Protein AF-A0A959DH36-F1 (afdb_monomer_lite)

Sequence (211 aa):
MIKDQNTRETEWLRQEPDKLLAHYQFIVEATVARFISRGFFRPEEKMEIVQEVNVELLEKKMARMQEQYNGSVYLRTYFSKVVYNSCLETARRRKHQPQVFSAETLTEEAARQRSPLEELAIRDELGRLEALLKGHRQYYKLKLCFKLWVRSPLQREDWQFFEGPKTREAVARLQENSQRPGLSEKETFEMAAALFNLLENKDTAADSLRR

Structure (mmCIF, N/CA/C/O backbone):
data_AF-A0A959DH36-F1
#
_entry.id   AF-A0A959DH36-F1
#
loop_
_atom_site.group_PDB
_atom_site.id
_atom_site.type_symbol
_atom_site.label_atom_id
_atom_site.label_alt_id
_atom_site.label_comp_id
_atom_site.label_asym_id
_atom_site.label_entity_id
_atom_site.label_seq_id
_atom_site.pdbx_PDB_ins_code
_atom_site.Cartn_x
_atom_site.Cartn_y
_atom_site.Cartn_z
_atom_site.occupancy
_atom_site.B_iso_or_equiv
_atom_site.auth_seq_id
_atom_site.auth_comp_id
_atom_site.auth_asym_id
_atom_site.auth_atom_id
_atom_site.pdbx_PDB_model_num
ATOM 1 N N . MET A 1 1 ? -30.616 -0.575 29.276 1.00 59.91 1 MET A N 1
ATOM 2 C CA . MET A 1 1 ? -29.319 -1.288 29.338 1.00 59.91 1 MET A CA 1
ATOM 3 C C . MET A 1 1 ? -28.204 -0.609 28.538 1.00 59.91 1 MET A C 1
ATOM 5 O O . MET A 1 1 ? -27.157 -0.381 29.113 1.00 59.91 1 MET A O 1
ATOM 9 N N . ILE A 1 2 ? -28.399 -0.201 27.275 1.00 60.94 2 ILE A N 1
ATOM 10 C CA . ILE A 1 2 ? -27.300 0.322 26.419 1.00 60.94 2 ILE A CA 1
ATOM 11 C C . ILE A 1 2 ? -26.647 1.626 26.936 1.00 60.94 2 ILE A C 1
ATOM 13 O O . ILE A 1 2 ? -25.436 1.790 26.828 1.00 60.94 2 ILE A O 1
ATOM 17 N N . LYS A 1 3 ? -27.419 2.554 27.523 1.00 65.62 3 LYS A N 1
ATOM 18 C CA . LYS A 1 3 ? -26.864 3.807 28.081 1.00 65.62 3 LYS A CA 1
ATOM 19 C C . LYS A 1 3 ? -25.945 3.573 29.284 1.00 65.62 3 LYS A C 1
ATOM 21 O O . LYS A 1 3 ? -24.957 4.276 29.423 1.00 65.62 3 LYS A O 1
ATOM 26 N N . ASP A 1 4 ? -26.265 2.583 30.109 1.00 80.25 4 ASP A N 1
ATOM 27 C CA . ASP A 1 4 ? -25.508 2.259 31.321 1.00 80.25 4 ASP A CA 1
ATOM 28 C C . ASP A 1 4 ? -24.122 1.690 30.979 1.00 80.25 4 ASP A C 1
ATOM 30 O O . ASP A 1 4 ? -23.105 2.071 31.554 1.00 80.25 4 ASP A O 1
ATOM 34 N N . GLN A 1 5 ? -24.061 0.862 29.933 1.00 87.19 5 GLN A N 1
ATOM 35 C CA . GLN A 1 5 ? -22.811 0.277 29.466 1.00 87.19 5 GLN A CA 1
ATOM 36 C C . GLN A 1 5 ? -21.820 1.330 28.943 1.00 87.19 5 GLN A C 1
ATOM 38 O O . GLN A 1 5 ? -20.660 1.315 29.339 1.00 87.19 5 GLN A O 1
ATOM 43 N N . ASN A 1 6 ? -22.268 2.293 28.129 1.00 89.56 6 ASN A N 1
ATOM 44 C CA . ASN A 1 6 ? -21.379 3.346 27.619 1.00 89.56 6 ASN A CA 1
ATOM 45 C C . ASN A 1 6 ? -20.828 4.247 28.740 1.00 89.56 6 ASN A C 1
ATOM 47 O O . ASN A 1 6 ? -19.690 4.708 28.652 1.00 89.56 6 ASN A O 1
ATOM 51 N N . THR A 1 7 ? -21.614 4.497 29.792 1.00 90.19 7 THR A N 1
ATOM 52 C CA . THR A 1 7 ? -21.154 5.256 30.965 1.00 90.19 7 THR A CA 1
ATOM 53 C C . THR A 1 7 ? -20.030 4.514 31.684 1.00 90.19 7 THR A C 1
ATOM 55 O O . THR A 1 7 ? -18.982 5.106 31.929 1.00 90.19 7 THR A O 1
ATOM 58 N N . ARG A 1 8 ? -20.198 3.207 31.929 1.00 91.56 8 ARG A N 1
ATOM 59 C CA . ARG A 1 8 ? -19.166 2.357 32.553 1.00 91.56 8 ARG A CA 1
ATOM 60 C C . ARG A 1 8 ? -17.902 2.258 31.701 1.00 91.56 8 ARG A C 1
ATOM 62 O O . ARG A 1 8 ? -16.802 2.387 32.220 1.00 91.56 8 ARG A O 1
ATOM 69 N N . GLU A 1 9 ? -18.045 2.093 30.388 1.00 92.12 9 GLU A N 1
ATOM 70 C CA . GLU A 1 9 ? -16.906 2.061 29.460 1.00 92.12 9 GLU A CA 1
ATOM 71 C C . GLU A 1 9 ? -16.156 3.408 29.443 1.00 92.12 9 GLU A C 1
ATOM 73 O O . GLU A 1 9 ? -14.927 3.444 29.399 1.00 92.12 9 GLU A O 1
ATOM 78 N N . THR A 1 10 ? -16.882 4.527 29.538 1.00 92.31 10 THR A N 1
ATOM 79 C CA . THR A 1 10 ? -16.282 5.869 29.648 1.00 92.31 10 THR A CA 1
ATOM 80 C C . THR A 1 10 ? -15.549 6.059 30.975 1.00 92.31 10 THR A C 1
ATOM 82 O O . THR A 1 10 ? -14.515 6.725 31.018 1.00 92.31 10 THR A O 1
ATOM 85 N N . GLU A 1 11 ? -16.047 5.463 32.056 1.00 92.81 11 GLU A N 1
ATOM 86 C CA . GLU A 1 11 ? -15.358 5.453 33.343 1.00 92.81 11 GLU A CA 1
ATOM 87 C C . GLU A 1 11 ? -14.064 4.632 33.283 1.00 92.81 11 GLU A C 1
ATOM 89 O O . GLU A 1 11 ? -13.016 5.122 33.709 1.00 92.81 11 GLU A O 1
ATOM 94 N N . TRP A 1 12 ? -14.091 3.457 32.643 1.00 94.25 12 TRP A N 1
ATOM 95 C CA . TRP A 1 12 ? -12.879 2.668 32.395 1.00 94.25 12 TRP A CA 1
ATOM 96 C C . TRP A 1 12 ? -11.857 3.426 31.559 1.00 94.25 12 TRP A C 1
ATOM 98 O O . TRP A 1 12 ? -10.681 3.383 31.890 1.00 94.25 12 TRP A O 1
ATOM 108 N N . LEU A 1 13 ? -12.275 4.191 30.542 1.00 92.75 13 LEU A N 1
ATOM 109 C CA . LEU A 1 13 ? -11.332 5.025 29.791 1.00 92.75 13 LEU A CA 1
ATOM 110 C C . LEU A 1 13 ? -10.540 5.957 30.716 1.00 92.75 13 LEU A C 1
ATOM 112 O O . LEU A 1 13 ? -9.349 6.141 30.500 1.00 92.75 13 LEU A O 1
ATOM 116 N N . ARG A 1 14 ? -11.183 6.541 31.733 1.00 92.38 14 ARG A N 1
ATOM 117 C CA . ARG A 1 14 ? -10.557 7.521 32.635 1.00 92.38 14 ARG A CA 1
ATOM 118 C C . ARG A 1 14 ? -9.723 6.884 33.741 1.00 92.38 14 ARG A C 1
ATOM 120 O O . ARG A 1 14 ? -8.697 7.447 34.100 1.00 92.38 14 ARG A O 1
ATOM 127 N N . GLN A 1 15 ? -10.182 5.766 34.296 1.00 93.31 15 GLN A N 1
ATOM 128 C CA . GLN A 1 15 ? -9.601 5.184 35.510 1.00 93.31 15 GLN A CA 1
ATOM 129 C C . GLN A 1 15 ? -8.778 3.916 35.241 1.00 93.31 15 GLN A C 1
ATOM 131 O O . GLN A 1 15 ? -7.785 3.680 35.918 1.00 93.31 15 GLN A O 1
ATOM 136 N N . GLU A 1 16 ? -9.176 3.104 34.259 1.00 93.19 16 GLU A N 1
ATOM 137 C CA . GLU A 1 16 ? -8.625 1.767 33.998 1.00 93.19 16 GLU A CA 1
ATOM 138 C C . GLU A 1 16 ? -8.514 1.498 32.473 1.00 93.19 16 GLU A C 1
ATOM 140 O O . GLU A 1 16 ? -9.225 0.637 31.935 1.00 93.19 16 GLU A O 1
ATOM 145 N N . PRO A 1 17 ? -7.655 2.225 31.729 1.00 91.19 17 PRO A N 1
ATOM 146 C CA . PRO A 1 17 ? -7.578 2.107 30.268 1.00 91.19 17 PRO A CA 1
ATOM 147 C C . PRO A 1 17 ? -7.175 0.700 29.798 1.00 91.19 17 PRO A C 1
ATOM 149 O O . PRO A 1 17 ? -7.661 0.238 28.765 1.00 91.19 17 PRO A O 1
ATOM 152 N N . ASP A 1 18 ? -6.372 -0.022 30.581 1.00 92.00 18 ASP A N 1
ATOM 153 C CA . ASP A 1 18 ? -5.955 -1.398 30.275 1.00 92.00 18 ASP A CA 1
ATOM 154 C C . ASP A 1 18 ? -7.150 -2.358 30.227 1.00 92.00 18 ASP A C 1
ATOM 156 O O . ASP A 1 18 ? -7.266 -3.214 29.347 1.00 92.00 18 ASP A O 1
ATOM 160 N N . LYS A 1 19 ? -8.099 -2.171 31.147 1.00 94.00 19 LYS A N 1
ATOM 161 C CA . LYS A 1 19 ? -9.335 -2.953 31.221 1.00 94.00 19 LYS A CA 1
ATOM 162 C C . LYS A 1 19 ? -10.269 -2.636 30.064 1.00 94.00 19 LYS A C 1
ATOM 164 O O . LYS A 1 19 ? -10.896 -3.547 29.522 1.00 94.00 19 LYS A O 1
ATOM 169 N N . LEU A 1 20 ? -10.336 -1.367 29.656 1.00 93.81 20 LEU A N 1
ATOM 170 C CA . LEU A 1 20 ? -11.077 -0.972 28.461 1.00 93.81 20 LEU A CA 1
ATOM 171 C C . LEU A 1 20 ? -10.484 -1.627 27.206 1.00 93.81 20 LEU A C 1
ATOM 173 O O . LEU A 1 20 ? -11.233 -2.160 26.386 1.00 93.81 20 LEU A O 1
ATOM 177 N N . LEU A 1 21 ? -9.155 -1.620 27.069 1.00 94.44 21 LEU A N 1
ATOM 178 C CA . LEU A 1 21 ? -8.481 -2.251 25.937 1.00 94.44 21 LEU A CA 1
ATOM 179 C C . LEU A 1 21 ? -8.755 -3.756 25.901 1.00 94.44 21 LEU A C 1
ATOM 181 O O . LEU A 1 21 ? -9.168 -4.269 24.862 1.00 94.44 21 LEU A O 1
ATOM 185 N N . ALA A 1 22 ? -8.617 -4.442 27.038 1.00 95.06 22 ALA A N 1
ATOM 186 C CA . ALA A 1 22 ? -8.944 -5.861 27.147 1.00 95.06 22 ALA A CA 1
ATOM 187 C C . ALA A 1 22 ? -10.412 -6.139 26.775 1.00 95.06 22 ALA A C 1
ATOM 189 O O . ALA A 1 22 ? -10.700 -7.079 26.034 1.00 95.06 22 ALA A O 1
ATOM 190 N N . HIS A 1 23 ? -11.344 -5.288 27.221 1.00 95.56 23 HIS A N 1
ATOM 191 C CA . HIS A 1 23 ? -12.761 -5.403 26.874 1.00 95.56 23 HIS A CA 1
ATOM 192 C C . HIS A 1 23 ? -13.017 -5.246 25.365 1.00 95.56 23 HIS A C 1
ATOM 194 O O . HIS A 1 23 ? -13.843 -5.963 24.799 1.00 95.56 23 HIS A O 1
ATOM 200 N N . TYR A 1 24 ? -12.299 -4.342 24.695 1.00 97.00 24 TYR A N 1
ATOM 201 C CA . TYR A 1 24 ? -12.432 -4.073 23.260 1.00 97.00 24 TYR A CA 1
ATOM 202 C C . TYR A 1 24 ? -11.439 -4.831 22.370 1.00 97.00 24 TYR A C 1
ATOM 204 O O . TYR A 1 24 ? -11.378 -4.568 21.167 1.00 97.00 24 TYR A O 1
ATOM 212 N N . GLN A 1 25 ? -10.726 -5.824 22.903 1.00 97.38 25 GLN A N 1
ATOM 213 C CA . GLN A 1 25 ? -9.772 -6.639 22.146 1.00 97.38 25 GLN A CA 1
ATOM 214 C C . GLN A 1 25 ? -10.402 -7.261 20.886 1.00 97.38 25 GLN A C 1
ATOM 216 O O . GLN A 1 25 ? -9.807 -7.257 19.808 1.00 97.38 25 GLN A O 1
ATOM 221 N N . PHE A 1 26 ? -11.664 -7.692 20.971 1.00 97.75 26 PHE A N 1
ATOM 222 C CA . PHE A 1 26 ? -12.399 -8.228 19.822 1.00 97.75 26 PHE A CA 1
ATOM 223 C C . PHE A 1 26 ? -12.568 -7.207 18.677 1.00 97.75 26 PHE A C 1
ATOM 225 O O . PHE A 1 26 ? -12.648 -7.592 17.511 1.00 97.75 26 PHE A O 1
ATOM 232 N N . ILE A 1 27 ? -12.620 -5.902 18.980 1.00 97.81 27 ILE A N 1
ATOM 233 C CA . ILE A 1 27 ? -12.694 -4.828 17.976 1.00 97.81 27 ILE A CA 1
ATOM 234 C C . ILE A 1 27 ? -11.354 -4.700 17.255 1.00 97.81 27 ILE A C 1
ATOM 236 O O . ILE A 1 27 ? -11.339 -4.542 16.030 1.00 97.81 27 ILE A O 1
ATOM 240 N N . VAL A 1 28 ? -10.247 -4.792 17.997 1.00 98.00 28 VAL A N 1
ATOM 241 C CA . VAL A 1 28 ? -8.889 -4.787 17.436 1.00 98.00 28 VAL A CA 1
ATOM 242 C C . VAL A 1 28 ? -8.734 -5.956 16.471 1.00 98.00 28 VAL A C 1
ATOM 244 O O . VAL A 1 28 ? -8.476 -5.746 15.286 1.00 98.00 28 VAL A O 1
ATOM 247 N N . GLU A 1 29 ? -9.018 -7.174 16.929 1.00 97.94 29 GLU A N 1
ATOM 248 C CA . GLU A 1 29 ? -8.887 -8.385 16.114 1.00 97.94 29 GLU A CA 1
ATOM 249 C C . GLU A 1 29 ? -9.782 -8.375 14.872 1.00 97.94 29 GLU A C 1
ATOM 251 O O . GLU A 1 29 ? -9.325 -8.717 13.778 1.00 97.94 29 GLU A O 1
ATOM 256 N N . ALA A 1 30 ? -11.042 -7.947 15.008 1.00 98.00 30 ALA A N 1
ATOM 257 C CA . ALA A 1 30 ? -11.964 -7.844 13.879 1.00 98.00 30 ALA A CA 1
ATOM 258 C C . ALA A 1 30 ? -11.505 -6.796 12.854 1.00 98.00 30 ALA A C 1
ATOM 260 O O . ALA A 1 30 ? -11.659 -6.988 11.643 1.00 98.00 30 ALA A O 1
ATOM 261 N N . THR A 1 31 ? -10.925 -5.688 13.320 1.00 97.81 31 THR A N 1
ATOM 262 C CA . THR A 1 31 ? -10.403 -4.639 12.438 1.00 97.81 31 THR A CA 1
ATOM 263 C C . THR A 1 31 ? -9.161 -5.122 11.697 1.00 97.81 31 THR A C 1
ATOM 265 O O . THR A 1 31 ? -9.102 -4.981 10.476 1.00 97.81 31 THR A O 1
ATOM 268 N N . VAL A 1 32 ? -8.220 -5.772 12.388 1.00 97.62 32 VAL A N 1
ATOM 269 C CA . VAL A 1 32 ? -7.027 -6.365 11.762 1.00 97.62 32 VAL A CA 1
ATOM 270 C C . VAL A 1 32 ? -7.418 -7.426 10.731 1.00 97.62 32 VAL A C 1
ATOM 272 O O . VAL A 1 32 ? -6.950 -7.374 9.594 1.00 97.62 32 VAL A O 1
ATOM 275 N N . ALA A 1 33 ? -8.353 -8.323 11.062 1.00 95.81 33 ALA A N 1
ATOM 276 C CA . ALA A 1 33 ? -8.863 -9.324 10.121 1.00 95.81 33 ALA A CA 1
ATOM 277 C C . ALA A 1 33 ? -9.453 -8.684 8.851 1.00 95.81 33 ALA A C 1
ATOM 279 O O . ALA A 1 33 ? -9.232 -9.168 7.739 1.00 95.81 33 ALA A O 1
ATOM 280 N N . ARG A 1 34 ? -10.147 -7.546 8.988 1.00 94.44 34 ARG A N 1
ATOM 281 C CA . ARG A 1 34 ? -10.655 -6.784 7.840 1.00 94.44 34 ARG A CA 1
ATOM 282 C C . ARG A 1 34 ? -9.524 -6.225 6.972 1.00 94.44 34 ARG A C 1
ATOM 284 O O . ARG A 1 34 ? -9.656 -6.233 5.751 1.00 94.44 34 ARG A O 1
ATOM 291 N N . PHE A 1 35 ? -8.425 -5.755 7.557 1.00 94.56 35 PHE A N 1
ATOM 292 C CA . PHE A 1 35 ? -7.261 -5.297 6.789 1.00 94.56 35 PHE A CA 1
ATOM 293 C C . PHE A 1 35 ? -6.549 -6.453 6.070 1.00 94.56 35 PHE A C 1
ATOM 295 O O . PHE A 1 35 ? -6.198 -6.295 4.901 1.00 94.56 35 PHE A O 1
ATOM 302 N N . ILE A 1 36 ? -6.435 -7.623 6.708 1.00 90.00 36 ILE A N 1
ATOM 303 C CA . ILE A 1 36 ? -5.912 -8.849 6.078 1.00 90.00 36 ILE A CA 1
ATOM 304 C C . ILE A 1 36 ? -6.773 -9.238 4.873 1.00 90.00 36 ILE A C 1
ATOM 306 O O . ILE A 1 36 ? -6.255 -9.409 3.776 1.00 90.00 36 ILE A O 1
ATOM 310 N N . SER A 1 37 ? -8.102 -9.273 5.030 1.00 85.69 37 SER A N 1
ATOM 311 C CA . SER A 1 37 ? -9.019 -9.613 3.926 1.00 85.69 37 SER A CA 1
ATOM 312 C C . SER A 1 37 ? -8.937 -8.652 2.731 1.00 85.69 37 SER A C 1
ATOM 314 O O . SER A 1 37 ? -9.334 -8.997 1.623 1.00 85.69 37 SER A O 1
ATOM 316 N N . ARG A 1 38 ? -8.421 -7.437 2.954 1.00 84.81 38 ARG A N 1
ATOM 317 C CA . ARG A 1 38 ? -8.206 -6.406 1.931 1.00 84.81 38 ARG A CA 1
ATOM 318 C C . ARG A 1 38 ? -6.777 -6.401 1.372 1.00 84.81 38 ARG A C 1
ATOM 320 O O . ARG A 1 38 ? -6.467 -5.537 0.559 1.00 84.81 38 ARG A O 1
ATOM 327 N N . GLY A 1 39 ? -5.916 -7.317 1.817 1.00 83.25 39 GLY A N 1
ATOM 328 C CA . GLY A 1 39 ? -4.541 -7.460 1.340 1.00 83.25 39 GLY A CA 1
ATOM 329 C C . GLY A 1 39 ? -3.543 -6.455 1.919 1.00 83.25 39 GLY A C 1
ATOM 330 O O . GLY A 1 39 ? -2.473 -6.281 1.347 1.00 83.25 39 GLY A O 1
ATOM 331 N N . PHE A 1 40 ? -3.862 -5.772 3.026 1.00 85.88 40 PHE A N 1
ATOM 332 C CA . PHE A 1 40 ? -2.906 -4.851 3.662 1.00 85.88 40 PHE A CA 1
ATOM 333 C C . PHE A 1 40 ? -1.835 -5.570 4.490 1.00 85.88 40 PHE A C 1
ATOM 335 O O . PHE A 1 40 ? -0.738 -5.039 4.640 1.00 85.88 40 PHE A O 1
ATOM 342 N N . PHE A 1 41 ? -2.160 -6.747 5.028 1.00 92.00 41 PHE A N 1
ATOM 343 C CA . PHE A 1 41 ? -1.288 -7.574 5.866 1.00 92.00 41 PHE A CA 1
ATOM 344 C C . PHE A 1 41 ? -1.439 -9.038 5.460 1.00 92.00 41 PHE A C 1
ATOM 346 O O . PHE A 1 41 ? -2.494 -9.419 4.936 1.00 92.00 41 PHE A O 1
ATOM 353 N N . ARG A 1 42 ? -0.423 -9.861 5.727 1.00 89.81 42 ARG A N 1
ATOM 354 C CA . ARG A 1 42 ? -0.512 -11.304 5.491 1.00 89.81 42 ARG A CA 1
ATOM 355 C C . ARG A 1 42 ? -1.284 -11.990 6.633 1.00 89.81 42 ARG A C 1
ATOM 357 O O . ARG A 1 42 ? -1.230 -11.518 7.771 1.00 89.81 42 ARG A O 1
ATOM 364 N N . PRO A 1 43 ? -2.022 -13.086 6.374 1.00 89.44 43 PRO A N 1
ATOM 365 C CA . PRO A 1 43 ? -2.765 -13.798 7.417 1.00 89.44 43 PRO A CA 1
ATOM 366 C C . PRO A 1 43 ? -1.896 -14.291 8.580 1.00 89.44 43 PRO A C 1
ATOM 368 O O . PRO A 1 43 ? -2.347 -14.279 9.726 1.00 89.44 43 PRO A O 1
ATOM 371 N N . GLU A 1 44 ? -0.652 -14.679 8.300 1.00 93.56 44 GLU A N 1
ATOM 372 C CA . GLU A 1 44 ? 0.301 -15.210 9.282 1.00 93.56 44 GLU A CA 1
ATOM 373 C C . GLU A 1 44 ? 0.752 -14.130 10.276 1.00 93.56 44 GLU A C 1
ATOM 375 O O . GLU A 1 44 ? 1.045 -14.422 11.432 1.00 93.56 44 GLU A O 1
ATOM 380 N N . GLU A 1 45 ? 0.726 -12.863 9.854 1.00 91.44 45 GLU A N 1
ATOM 381 C CA . GLU A 1 45 ? 1.123 -11.708 10.664 1.00 91.44 45 GLU A CA 1
ATOM 382 C C . GLU A 1 45 ? 0.009 -11.245 11.618 1.00 91.44 45 GLU A C 1
ATOM 384 O O . GLU A 1 45 ? 0.212 -10.311 12.389 1.00 91.44 45 GLU A O 1
ATOM 389 N N . LYS A 1 46 ? -1.187 -11.858 11.596 1.00 94.62 46 LYS A N 1
ATOM 390 C CA . LYS A 1 46 ? -2.366 -11.351 12.329 1.00 94.62 46 LYS A CA 1
ATOM 391 C C . LYS A 1 46 ? -2.063 -11.015 13.790 1.00 94.62 46 LYS A C 1
ATOM 393 O O . LYS A 1 46 ? -2.430 -9.936 14.249 1.00 94.62 46 LYS A O 1
ATOM 398 N N . MET A 1 47 ? -1.430 -11.937 14.516 1.00 96.94 47 MET A N 1
ATOM 399 C CA . MET A 1 47 ? -1.152 -11.757 15.945 1.00 96.94 47 MET A CA 1
ATOM 400 C C . MET A 1 47 ? -0.111 -10.666 16.196 1.00 96.94 47 MET A C 1
ATOM 402 O O . MET A 1 47 ? -0.264 -9.889 17.135 1.00 96.94 47 MET A O 1
ATOM 406 N N . GLU A 1 48 ? 0.891 -10.561 15.326 1.00 96.38 48 GLU A N 1
ATOM 407 C CA . GLU A 1 48 ? 1.908 -9.512 15.389 1.00 96.38 48 GLU A CA 1
ATOM 408 C C . GLU A 1 48 ? 1.282 -8.129 15.172 1.00 96.38 48 GLU A C 1
ATOM 410 O O . GLU A 1 48 ? 1.503 -7.220 15.967 1.00 96.38 48 GLU A O 1
ATOM 415 N N . ILE A 1 49 ? 0.418 -7.982 14.158 1.00 96.94 49 ILE A N 1
ATOM 416 C CA . ILE A 1 49 ? -0.286 -6.719 13.894 1.00 96.94 49 ILE A CA 1
ATOM 417 C C . ILE A 1 49 ? -1.205 -6.345 15.059 1.00 96.94 49 ILE A C 1
ATOM 419 O O . ILE A 1 49 ? -1.256 -5.181 15.452 1.00 96.94 49 ILE A O 1
ATOM 423 N N . VAL A 1 50 ? -1.931 -7.313 15.631 1.00 97.50 50 VAL A N 1
ATOM 424 C CA . VAL A 1 50 ? -2.770 -7.072 16.817 1.00 97.50 50 VAL A CA 1
ATOM 425 C C . VAL A 1 50 ? -1.921 -6.553 17.979 1.00 97.50 50 VAL A C 1
ATOM 427 O O . VAL A 1 50 ? -2.309 -5.580 18.625 1.00 97.50 50 VAL A O 1
ATOM 430 N N . GLN A 1 51 ? -0.754 -7.151 18.221 1.00 97.12 51 GLN A N 1
ATOM 431 C CA . GLN A 1 51 ? 0.161 -6.702 19.265 1.00 97.12 51 GLN A CA 1
ATOM 432 C C . GLN A 1 51 ? 0.724 -5.303 18.976 1.00 97.12 51 GLN A C 1
ATOM 434 O O . GLN A 1 51 ? 0.717 -4.461 19.871 1.00 97.12 51 GLN A O 1
ATOM 439 N N . GLU A 1 52 ? 1.148 -5.026 17.740 1.00 96.19 52 GLU A N 1
ATOM 440 C CA . GLU A 1 52 ? 1.657 -3.709 17.330 1.00 96.19 52 GLU A CA 1
ATOM 441 C C . GLU A 1 52 ? 0.599 -2.615 17.558 1.00 96.19 52 GLU A C 1
ATOM 443 O O . GLU A 1 52 ? 0.891 -1.565 18.135 1.00 96.19 52 GLU A O 1
ATOM 448 N N . VAL A 1 53 ? -0.653 -2.886 17.173 1.00 96.62 53 VAL A N 1
ATOM 449 C CA . VAL A 1 53 ? -1.779 -1.968 17.396 1.00 96.62 53 VAL A CA 1
ATOM 450 C C . VAL A 1 53 ? -2.051 -1.784 18.889 1.00 96.62 53 VAL A C 1
ATOM 452 O O . VAL A 1 53 ? -2.258 -0.652 19.320 1.00 96.62 53 VAL A O 1
ATOM 455 N N . ASN A 1 54 ? -2.016 -2.850 19.692 1.00 96.38 54 ASN A N 1
ATOM 456 C CA . ASN A 1 54 ? -2.224 -2.756 21.139 1.00 96.38 54 ASN A CA 1
ATOM 457 C C . ASN A 1 54 ? -1.152 -1.903 21.829 1.00 96.38 54 ASN A C 1
ATOM 459 O O . ASN A 1 54 ? -1.496 -1.043 22.641 1.00 96.38 54 ASN A O 1
ATOM 463 N N . VAL A 1 55 ? 0.121 -2.082 21.466 1.00 95.69 55 VAL A N 1
ATOM 464 C CA . VAL A 1 55 ? 1.225 -1.249 21.968 1.00 95.69 55 VAL A CA 1
ATOM 465 C C . VAL A 1 55 ? 1.005 0.213 21.581 1.00 95.69 55 VAL A C 1
ATOM 467 O O . VAL A 1 55 ? 1.070 1.097 22.433 1.00 95.69 55 VAL A O 1
ATOM 470 N N . GLU A 1 56 ? 0.656 0.487 20.321 1.00 95.00 56 GLU A N 1
ATOM 471 C CA . GLU A 1 56 ? 0.409 1.858 19.869 1.00 95.00 56 GLU A CA 1
ATOM 472 C C . GLU A 1 56 ? -0.776 2.515 20.598 1.00 95.00 56 GLU A C 1
ATOM 474 O O . GLU A 1 56 ? -0.717 3.700 20.951 1.00 95.00 56 GLU A O 1
ATOM 479 N N . LEU A 1 57 ? -1.846 1.754 20.841 1.00 95.12 57 LEU A N 1
ATOM 480 C CA . LEU A 1 57 ? -3.005 2.227 21.587 1.00 95.12 57 LEU A CA 1
ATOM 481 C C . LEU A 1 57 ? -2.615 2.603 23.016 1.00 95.12 57 LEU A C 1
ATOM 483 O O . LEU A 1 57 ? -2.899 3.733 23.419 1.00 95.12 57 LEU A O 1
ATOM 487 N N . LEU A 1 58 ? -1.938 1.707 23.741 1.00 92.81 58 LEU A N 1
ATOM 488 C CA . LEU A 1 58 ? -1.521 1.926 25.129 1.00 92.81 58 LEU A CA 1
ATOM 489 C C . LEU A 1 58 ? -0.556 3.104 25.263 1.00 92.81 58 LEU A C 1
ATOM 491 O O . LEU A 1 58 ? -0.796 4.009 26.058 1.00 92.81 58 LEU A O 1
ATOM 495 N N . GLU A 1 59 ? 0.502 3.133 24.454 1.00 91.56 59 GLU A N 1
ATOM 496 C CA . GLU A 1 59 ? 1.579 4.112 24.619 1.00 91.56 59 GLU A CA 1
ATOM 497 C C . GLU A 1 59 ? 1.207 5.512 24.121 1.00 91.56 59 GLU A C 1
ATOM 499 O O . GLU A 1 59 ? 1.684 6.511 24.658 1.00 91.56 59 GLU A O 1
ATOM 504 N N . LYS A 1 60 ? 0.404 5.612 23.050 1.00 92.06 60 LYS A N 1
ATOM 505 C CA . LYS A 1 60 ? 0.265 6.877 22.303 1.00 92.06 60 LYS A CA 1
ATOM 506 C C . LYS A 1 60 ? -1.159 7.383 22.180 1.00 92.06 60 LYS A C 1
ATOM 508 O O . LYS A 1 60 ? -1.351 8.595 22.044 1.00 92.06 60 LYS A O 1
ATOM 513 N N . LYS A 1 61 ? -2.157 6.496 22.144 1.00 92.81 61 LYS A N 1
ATOM 514 C CA . LYS A 1 61 ? -3.534 6.892 21.805 1.00 92.81 61 LYS A CA 1
ATOM 515 C C . LYS A 1 61 ? -4.446 6.947 23.031 1.00 92.81 61 LYS A C 1
ATOM 517 O O . LYS A 1 61 ? -5.276 7.845 23.066 1.00 92.81 61 LYS A O 1
ATOM 522 N N . MET A 1 62 ? -4.279 6.090 24.041 1.00 93.00 62 MET A N 1
ATOM 523 C CA . MET A 1 62 ? -5.157 6.054 25.224 1.00 93.00 62 MET A CA 1
ATOM 524 C C . MET A 1 62 ? -5.178 7.384 25.985 1.00 93.00 62 MET A C 1
ATOM 526 O O . MET A 1 62 ? -6.256 7.938 26.189 1.00 93.00 62 MET A O 1
ATOM 530 N N . ALA A 1 63 ? -4.012 7.955 26.302 1.00 92.94 63 ALA A N 1
ATOM 531 C CA . ALA A 1 63 ? -3.931 9.263 26.962 1.00 92.94 63 ALA A CA 1
ATOM 532 C C . ALA A 1 63 ? -4.632 10.366 26.144 1.00 92.94 63 ALA A C 1
ATOM 534 O O . ALA A 1 63 ? -5.450 11.128 26.653 1.00 92.94 63 ALA A O 1
ATOM 535 N N . ARG A 1 64 ? -4.416 10.385 24.823 1.00 93.94 64 ARG A N 1
ATOM 536 C CA . ARG A 1 64 ? -5.090 11.341 23.927 1.00 93.94 64 ARG A CA 1
ATOM 537 C C . ARG A 1 64 ? -6.599 11.119 23.870 1.00 93.94 64 ARG A C 1
ATOM 539 O O . ARG A 1 64 ? -7.358 12.077 23.775 1.00 93.94 64 ARG A O 1
ATOM 546 N N . MET A 1 65 ? -7.051 9.868 23.911 1.00 94.00 65 MET A N 1
ATOM 547 C CA . MET A 1 65 ? -8.474 9.546 23.951 1.00 94.00 65 MET A CA 1
ATOM 548 C C . MET A 1 65 ? -9.122 10.046 25.242 1.00 94.00 65 MET A C 1
ATOM 550 O O . MET A 1 65 ? -10.227 10.573 25.166 1.00 94.00 65 MET A O 1
ATOM 554 N N . GLN A 1 66 ? -8.444 9.930 26.388 1.00 93.62 66 GLN A N 1
ATOM 555 C CA . GLN A 1 66 ? -8.923 10.465 27.667 1.00 93.62 66 GLN A CA 1
ATOM 556 C C . GLN A 1 66 ? -9.144 11.983 27.606 1.00 93.62 66 GLN A C 1
ATOM 558 O O . GLN A 1 66 ? -10.159 12.467 28.103 1.00 93.62 66 GLN A O 1
ATOM 563 N N . GLU A 1 67 ? -8.233 12.716 26.963 1.00 93.75 67 GLU A N 1
ATOM 564 C CA . GLU A 1 67 ? -8.308 14.177 26.823 1.00 93.75 67 GLU A CA 1
ATOM 565 C C . GLU A 1 67 ? -9.355 14.631 25.794 1.00 93.75 67 GLU A C 1
ATOM 567 O O . GLU A 1 67 ? -10.063 15.614 26.004 1.00 93.75 67 GLU A O 1
ATOM 572 N N . GLN A 1 68 ? -9.445 13.935 24.658 1.00 94.25 68 GLN A N 1
ATOM 573 C CA . GLN A 1 68 ? -10.200 14.408 23.491 1.00 94.25 68 GLN A CA 1
ATOM 574 C C . GLN A 1 68 ? -11.632 13.872 23.424 1.00 94.25 6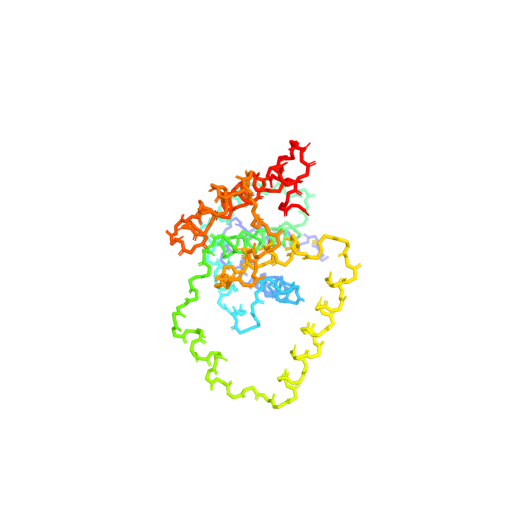8 GLN A C 1
ATOM 576 O O . GLN A 1 68 ? -12.472 14.437 22.718 1.00 94.25 68 GLN A O 1
ATOM 581 N N . TYR A 1 69 ? -11.932 12.769 24.111 1.00 95.19 69 TYR A N 1
ATOM 582 C CA . TYR A 1 69 ? -13.258 12.170 24.047 1.00 95.19 69 TYR A CA 1
ATOM 583 C C . TYR A 1 69 ? -14.284 13.006 24.825 1.00 95.19 69 TYR A C 1
ATOM 585 O O . TYR A 1 69 ? -14.300 13.049 26.053 1.00 95.19 69 TYR A O 1
ATOM 593 N N . ASN A 1 70 ? -15.192 13.640 24.082 1.00 92.88 70 ASN A N 1
ATOM 594 C CA . ASN A 1 70 ? -16.221 14.540 24.608 1.00 92.88 70 ASN A CA 1
ATOM 595 C C . ASN A 1 70 ? -17.612 13.892 24.760 1.00 92.88 70 ASN A C 1
ATOM 597 O O . ASN A 1 70 ? -18.574 14.583 25.082 1.00 92.88 70 ASN A O 1
ATOM 601 N N . GLY A 1 71 ? -17.747 12.589 24.484 1.00 92.25 71 GLY A N 1
ATOM 602 C CA . GLY A 1 71 ? -19.024 11.874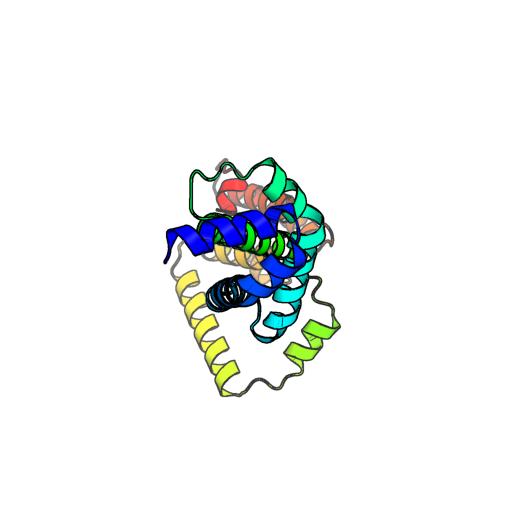 24.585 1.00 92.25 71 GLY A CA 1
ATOM 603 C C . GLY A 1 71 ? -20.046 12.179 23.482 1.00 92.25 71 GLY A C 1
ATOM 604 O O . GLY A 1 71 ? -21.193 11.758 23.597 1.00 92.25 71 GLY A O 1
ATOM 605 N N . SER A 1 72 ? -19.658 12.878 22.406 1.00 91.44 72 SER A N 1
ATOM 606 C CA . SER A 1 72 ? -20.547 13.164 21.261 1.00 91.44 72 SER A CA 1
ATOM 607 C C . SER A 1 72 ? -21.025 11.912 20.514 1.00 91.44 72 SER A C 1
ATOM 609 O O . SER A 1 72 ? -22.069 11.932 19.863 1.00 91.44 72 SER A O 1
ATOM 611 N N . VAL A 1 73 ? -20.275 10.814 20.617 1.00 93.44 73 VAL A N 1
ATOM 612 C CA . VAL A 1 73 ? -20.581 9.502 20.038 1.00 93.44 73 VAL A CA 1
ATOM 613 C C . VAL A 1 73 ? -20.316 8.416 21.074 1.00 93.44 73 VAL A C 1
ATOM 615 O O . VAL A 1 73 ? -19.571 8.640 22.021 1.00 93.44 73 VAL A O 1
ATOM 618 N N . TYR A 1 74 ? -20.874 7.219 20.878 1.00 93.88 74 TYR A N 1
ATOM 619 C CA . TYR A 1 74 ? -20.557 6.066 21.725 1.00 93.88 74 TYR A CA 1
ATOM 620 C C . TYR A 1 74 ? -19.056 5.768 21.729 1.00 93.88 74 TYR A C 1
ATOM 622 O O . TYR A 1 74 ? -18.426 5.743 20.662 1.00 93.88 74 TYR A O 1
ATOM 630 N N . LEU A 1 75 ? -18.510 5.443 22.905 1.00 94.69 75 LEU A N 1
ATOM 631 C CA . LEU A 1 75 ? -17.081 5.190 23.073 1.00 94.69 75 LEU A CA 1
ATOM 632 C C . LEU A 1 75 ? -16.614 4.047 22.175 1.00 94.69 75 LEU A C 1
ATOM 634 O O . LEU A 1 75 ? -15.587 4.164 21.517 1.00 94.69 75 LEU A O 1
ATOM 638 N N . ARG A 1 76 ? -17.425 2.996 22.039 1.00 95.38 76 ARG A N 1
ATOM 639 C CA . ARG A 1 76 ? -17.172 1.886 21.112 1.00 95.38 76 ARG A CA 1
ATOM 640 C C . ARG A 1 76 ? -16.947 2.342 19.666 1.00 95.38 76 ARG A C 1
ATOM 642 O O . ARG A 1 76 ? -16.062 1.827 18.982 1.00 95.38 76 ARG A O 1
ATOM 649 N N . THR A 1 77 ? -17.747 3.297 19.189 1.00 95.81 77 THR A N 1
ATOM 650 C CA . THR A 1 77 ? -17.644 3.837 17.821 1.00 95.81 77 THR A CA 1
ATOM 651 C C . THR A 1 77 ? -16.366 4.649 17.671 1.00 95.81 77 THR A C 1
ATOM 653 O O . THR A 1 77 ? -15.624 4.473 16.704 1.00 95.81 77 THR A O 1
ATOM 656 N N . TYR A 1 78 ? -16.085 5.497 18.661 1.00 96.50 78 TYR A N 1
ATOM 657 C CA . TYR A 1 78 ? -14.867 6.292 18.711 1.00 96.50 78 TYR A CA 1
ATOM 658 C C . TYR A 1 78 ? -13.614 5.403 18.746 1.00 96.50 78 TYR A C 1
ATOM 660 O O . TYR A 1 78 ? -12.736 5.540 17.897 1.00 96.50 78 TYR A O 1
ATOM 668 N N . PHE A 1 79 ? -13.583 4.412 19.637 1.00 96.56 79 PHE A N 1
ATOM 669 C CA . PHE A 1 79 ? -12.504 3.435 19.761 1.00 96.56 79 PHE A CA 1
ATOM 670 C C . PHE A 1 79 ? -12.285 2.666 18.455 1.00 96.56 79 PHE A C 1
ATOM 672 O O . PHE A 1 79 ? -11.163 2.602 17.963 1.00 96.56 79 PHE A O 1
ATOM 679 N N . SER A 1 80 ? -13.356 2.175 17.820 1.00 96.88 80 SER A N 1
ATOM 680 C CA . SER A 1 80 ? -13.261 1.490 16.520 1.00 96.88 80 SER A CA 1
ATOM 681 C C . SER A 1 80 ? -12.585 2.363 15.457 1.00 96.88 80 SER A C 1
ATOM 683 O O . SER A 1 80 ? -11.797 1.871 14.648 1.00 96.88 80 SER A O 1
ATOM 685 N N . LYS A 1 81 ? -12.859 3.675 15.462 1.00 97.25 81 LYS A N 1
ATOM 686 C CA . LYS A 1 81 ? -12.218 4.625 14.547 1.00 97.25 81 LYS A CA 1
ATOM 687 C C . LYS A 1 81 ? -10.736 4.827 14.869 1.00 97.25 81 LYS A C 1
ATOM 689 O O . LYS A 1 81 ? -9.934 4.894 13.937 1.00 97.25 81 LYS A O 1
ATOM 694 N N . VAL A 1 82 ? -10.371 4.892 16.149 1.00 97.19 82 VAL A N 1
ATOM 695 C CA . VAL A 1 82 ? -8.968 4.990 16.584 1.00 97.19 82 VAL A CA 1
ATOM 696 C C . VAL A 1 82 ? -8.186 3.742 16.170 1.00 97.19 82 VAL A C 1
ATOM 698 O O . VAL A 1 82 ? -7.169 3.877 15.495 1.00 97.19 82 VAL A O 1
ATOM 701 N N . VAL A 1 83 ? -8.707 2.543 16.452 1.00 97.94 83 VAL A N 1
ATOM 702 C CA . VAL A 1 83 ? -8.110 1.258 16.035 1.00 97.94 83 VAL A CA 1
ATOM 703 C C . VAL A 1 83 ? -7.911 1.203 14.521 1.00 97.94 83 VAL A C 1
ATOM 705 O O . VAL A 1 83 ? -6.836 0.843 14.044 1.00 97.94 83 VAL A O 1
ATOM 708 N N . TYR A 1 84 ? -8.933 1.589 13.748 1.00 97.81 84 TYR A N 1
ATOM 709 C CA . TYR A 1 84 ? -8.843 1.622 12.288 1.00 97.81 84 TYR A CA 1
ATOM 710 C C . TYR A 1 84 ? -7.721 2.547 11.805 1.00 97.81 84 TYR A C 1
ATOM 712 O O . TYR A 1 84 ? -6.973 2.195 10.893 1.00 97.81 84 TYR A O 1
ATOM 720 N N . ASN A 1 85 ? -7.608 3.736 12.403 1.00 97.12 85 ASN A N 1
ATOM 721 C CA . ASN A 1 85 ? -6.569 4.694 12.043 1.00 97.12 85 ASN A CA 1
ATOM 722 C C . ASN A 1 85 ? -5.171 4.167 12.412 1.00 97.12 85 ASN A C 1
ATOM 724 O O . ASN A 1 85 ? -4.267 4.307 11.596 1.00 97.12 85 ASN A O 1
ATOM 728 N N . SER A 1 86 ? -5.007 3.497 13.558 1.00 97.00 86 SER A N 1
ATOM 729 C CA . SER A 1 86 ? -3.741 2.844 13.926 1.00 97.00 86 SER A CA 1
ATOM 730 C C . SER A 1 86 ? -3.360 1.724 12.954 1.00 97.00 86 SER A C 1
ATOM 732 O O . SER A 1 86 ? -2.238 1.708 12.459 1.00 97.00 86 SER A O 1
ATOM 734 N N . CYS A 1 87 ? -4.306 0.864 12.552 1.00 96.94 87 CYS A N 1
ATOM 735 C CA . CYS A 1 87 ? -4.050 -0.140 11.508 1.00 96.94 87 CYS A CA 1
ATOM 736 C C . CYS A 1 87 ? -3.585 0.512 10.193 1.00 96.94 87 CYS A C 1
ATOM 738 O O . CYS A 1 87 ? -2.678 0.019 9.522 1.00 96.94 87 CYS A O 1
ATOM 740 N N . LEU A 1 88 ? -4.192 1.641 9.818 1.00 94.94 88 LEU A N 1
ATOM 741 C CA . LEU A 1 88 ? -3.820 2.382 8.615 1.00 94.94 88 LEU A CA 1
ATOM 742 C C . LEU A 1 88 ? -2.427 3.023 8.729 1.00 94.94 88 LEU A C 1
ATOM 744 O O . LEU A 1 88 ? -1.687 3.032 7.745 1.00 94.94 88 LEU A O 1
ATOM 748 N N . GLU A 1 89 ? -2.069 3.556 9.899 1.00 94.00 89 GLU A N 1
ATOM 749 C CA . GLU A 1 89 ? -0.729 4.079 10.190 1.00 94.00 89 GLU A CA 1
ATOM 750 C C . GLU A 1 89 ? 0.321 2.964 10.067 1.00 94.00 89 GLU A C 1
ATOM 752 O O . GLU A 1 89 ? 1.283 3.136 9.317 1.00 94.00 89 GLU A O 1
ATOM 757 N N . THR A 1 90 ? 0.097 1.796 10.681 1.00 93.69 90 THR A N 1
ATOM 758 C CA . THR A 1 90 ? 0.963 0.611 10.535 1.00 93.69 90 THR A CA 1
ATOM 759 C C . THR A 1 90 ? 1.111 0.186 9.074 1.00 93.69 90 THR A C 1
ATOM 761 O O . THR A 1 90 ? 2.233 0.044 8.585 1.00 93.69 90 THR A O 1
ATOM 764 N N . ALA A 1 91 ? 0.004 0.063 8.334 1.00 92.06 91 ALA A N 1
ATOM 765 C CA . ALA A 1 91 ? 0.038 -0.311 6.919 1.00 92.06 91 ALA A CA 1
ATOM 766 C C . ALA A 1 91 ? 0.846 0.687 6.069 1.00 92.06 91 ALA A C 1
ATOM 768 O O . ALA A 1 91 ? 1.617 0.290 5.195 1.00 92.06 91 ALA A O 1
ATOM 769 N N . ARG A 1 92 ? 0.712 1.993 6.338 1.00 90.44 92 ARG A N 1
ATOM 770 C CA . ARG A 1 92 ? 1.496 3.036 5.655 1.00 90.44 92 ARG A CA 1
ATOM 771 C C . ARG A 1 92 ? 2.975 2.956 6.015 1.00 90.44 92 ARG A C 1
ATOM 773 O O . ARG A 1 92 ? 3.798 3.017 5.108 1.00 90.44 92 ARG A O 1
ATOM 780 N N . ARG A 1 93 ? 3.316 2.785 7.299 1.00 87.81 93 ARG A N 1
ATOM 781 C CA . ARG A 1 93 ? 4.712 2.622 7.746 1.00 87.81 93 ARG A CA 1
ATOM 782 C C . ARG A 1 93 ? 5.380 1.446 7.033 1.00 87.81 93 ARG A C 1
ATOM 784 O O . ARG A 1 93 ? 6.467 1.626 6.496 1.00 87.81 93 ARG A O 1
ATOM 791 N N . ARG A 1 94 ? 4.699 0.297 6.940 1.00 83.31 94 ARG A N 1
ATOM 792 C CA . ARG A 1 94 ? 5.207 -0.894 6.234 1.00 83.31 94 ARG A CA 1
ATOM 793 C C . ARG A 1 94 ? 5.317 -0.686 4.719 1.00 83.31 94 ARG A C 1
ATOM 795 O O . ARG A 1 94 ? 6.307 -1.093 4.131 1.00 83.31 94 ARG A O 1
ATOM 802 N N . LYS A 1 95 ? 4.368 0.013 4.081 1.00 72.75 95 LYS A N 1
ATOM 803 C CA . LYS A 1 95 ? 4.444 0.347 2.640 1.00 72.75 95 LYS A CA 1
ATOM 804 C C . LYS A 1 95 ? 5.587 1.317 2.301 1.00 72.75 95 LYS A C 1
ATOM 806 O O . LYS A 1 95 ? 6.096 1.293 1.186 1.00 72.75 95 LYS A O 1
ATOM 811 N N . HIS A 1 96 ? 5.952 2.197 3.233 1.00 55.81 96 HIS A N 1
ATOM 812 C CA . HIS A 1 96 ? 7.050 3.154 3.065 1.00 55.81 96 HIS A CA 1
ATOM 813 C C . HIS A 1 96 ? 8.416 2.601 3.474 1.00 55.81 96 HIS A C 1
ATOM 815 O O . HIS A 1 96 ? 9.428 3.238 3.181 1.00 55.81 96 HIS A O 1
ATOM 821 N N . GLN A 1 97 ? 8.472 1.433 4.115 1.00 48.22 97 GLN A N 1
ATOM 822 C CA . GLN A 1 97 ? 9.728 0.713 4.230 1.00 48.22 97 GLN A CA 1
ATOM 823 C C . GLN A 1 97 ? 10.061 0.132 2.852 1.00 48.22 97 GLN A C 1
ATOM 825 O O . GLN A 1 97 ? 9.204 -0.520 2.250 1.00 48.22 97 GLN A O 1
ATOM 830 N N . PRO A 1 98 ? 11.271 0.366 2.313 1.00 42.44 98 PRO A N 1
ATOM 831 C CA . PRO A 1 98 ? 11.713 -0.402 1.164 1.00 42.44 98 PRO A CA 1
ATOM 832 C C . PRO A 1 98 ? 11.603 -1.874 1.559 1.00 42.44 98 PRO A C 1
ATOM 834 O O . PRO A 1 98 ? 12.184 -2.280 2.565 1.00 42.44 98 PRO A O 1
ATOM 837 N N . GLN A 1 99 ? 10.828 -2.659 0.804 1.00 44.50 99 GLN A N 1
ATOM 838 C CA . GLN A 1 99 ? 10.937 -4.109 0.872 1.00 44.50 99 GLN A CA 1
ATOM 839 C C . GLN A 1 99 ? 12.360 -4.429 0.433 1.00 44.50 99 GLN A C 1
ATOM 841 O O . GLN A 1 99 ? 12.664 -4.528 -0.755 1.00 44.50 99 GLN A O 1
ATOM 846 N N . VAL A 1 100 ? 13.262 -4.504 1.407 1.00 40.44 100 VAL A N 1
ATOM 847 C CA . VAL A 1 100 ? 14.559 -5.124 1.226 1.00 40.44 100 VAL A CA 1
ATOM 848 C C . VAL A 1 100 ? 14.223 -6.597 1.097 1.00 40.44 100 VAL A C 1
ATOM 850 O O . VAL A 1 100 ? 14.180 -7.325 2.082 1.00 40.44 100 VAL A O 1
ATOM 853 N N . PHE A 1 101 ? 13.877 -7.016 -0.119 1.00 41.34 101 PHE A N 1
ATOM 854 C CA . PHE A 1 101 ? 13.972 -8.414 -0.477 1.00 41.34 101 PHE A CA 1
ATOM 855 C C . PHE A 1 101 ? 15.424 -8.782 -0.195 1.00 41.34 101 PHE A C 1
ATOM 857 O O . PHE A 1 101 ? 16.327 -8.347 -0.914 1.00 41.34 101 PHE A O 1
ATOM 864 N N . SER A 1 102 ? 15.672 -9.478 0.916 1.00 43.44 102 SER A N 1
ATOM 865 C CA . SER A 1 102 ? 16.991 -10.045 1.131 1.00 43.44 102 SER A CA 1
ATOM 866 C C . SER A 1 102 ? 17.259 -10.970 -0.051 1.00 43.44 102 SER A C 1
ATOM 868 O O . SER A 1 102 ? 16.332 -11.598 -0.576 1.00 43.44 102 SER A O 1
ATOM 870 N N . ALA A 1 103 ? 18.513 -11.036 -0.501 1.00 51.28 103 ALA A N 1
ATOM 871 C CA . ALA A 1 103 ? 18.892 -11.956 -1.570 1.00 51.28 103 ALA A CA 1
ATOM 872 C C . ALA A 1 103 ? 18.381 -13.376 -1.263 1.00 51.28 103 ALA A C 1
ATOM 874 O O . ALA A 1 103 ? 17.881 -14.033 -2.164 1.00 51.28 103 ALA A O 1
ATOM 875 N N . GLU A 1 104 ? 18.384 -13.753 0.021 1.00 47.00 104 GLU A N 1
ATOM 876 C CA . GLU A 1 104 ? 17.850 -14.998 0.583 1.00 47.00 104 GLU A CA 1
ATOM 877 C C . GLU A 1 104 ? 16.347 -15.200 0.344 1.00 47.00 104 GLU A C 1
ATOM 879 O O . GLU A 1 104 ? 15.948 -16.294 -0.031 1.00 47.00 104 GLU A O 1
ATOM 884 N N . THR A 1 105 ? 15.508 -14.166 0.473 1.00 49.34 105 THR A N 1
ATOM 885 C CA . THR A 1 105 ? 14.055 -14.296 0.227 1.00 49.34 105 THR A CA 1
ATOM 886 C C . THR A 1 105 ? 13.768 -14.559 -1.256 1.00 49.34 105 THR A C 1
ATOM 888 O O . THR A 1 105 ? 12.893 -15.351 -1.601 1.00 49.34 105 THR A O 1
ATOM 891 N N . LEU A 1 106 ? 14.544 -13.930 -2.148 1.00 52.38 106 LEU A N 1
ATOM 892 C CA . LEU A 1 106 ? 14.446 -14.154 -3.593 1.00 52.38 106 LEU A CA 1
ATOM 893 C C . LEU A 1 106 ? 14.976 -15.534 -3.990 1.00 52.38 106 LEU A C 1
ATOM 895 O O . LEU A 1 106 ? 14.394 -16.171 -4.868 1.00 52.38 106 LEU A O 1
ATOM 899 N N . THR A 1 107 ? 16.042 -16.025 -3.348 1.00 53.19 107 THR A N 1
ATOM 900 C CA . THR A 1 107 ? 16.510 -17.399 -3.562 1.00 53.19 107 THR A CA 1
ATOM 901 C C . THR A 1 107 ? 15.562 -18.433 -2.975 1.00 53.19 107 THR A C 1
ATOM 903 O O . THR A 1 107 ? 15.388 -19.466 -3.604 1.00 53.19 107 THR A O 1
ATOM 906 N N . GLU A 1 108 ? 14.911 -18.189 -1.838 1.00 53.78 108 GLU A N 1
ATOM 907 C CA . GLU A 1 108 ? 13.949 -19.128 -1.242 1.00 53.78 108 GLU A CA 1
ATOM 908 C C . GLU A 1 108 ? 12.648 -19.232 -2.051 1.00 53.78 108 GLU A C 1
ATOM 910 O O . GLU A 1 108 ? 12.153 -20.337 -2.280 1.00 53.78 108 GLU A O 1
ATOM 915 N N . GLU A 1 109 ? 12.113 -18.117 -2.561 1.00 53.34 109 GLU A N 1
ATOM 916 C CA . GLU A 1 109 ? 10.955 -18.140 -3.469 1.00 53.34 109 GLU A CA 1
ATOM 917 C C . GLU A 1 109 ? 11.297 -18.713 -4.852 1.00 53.34 109 GLU A C 1
ATOM 919 O O . GLU A 1 109 ? 10.436 -19.319 -5.494 1.00 53.34 109 GLU A O 1
ATOM 924 N N . ALA A 1 110 ? 12.543 -18.562 -5.311 1.00 54.06 110 ALA A N 1
ATOM 925 C CA . ALA A 1 110 ? 13.036 -19.228 -6.517 1.00 54.06 110 ALA A CA 1
ATOM 926 C C . ALA A 1 110 ? 13.355 -20.720 -6.288 1.00 54.06 110 ALA A C 1
ATOM 928 O O . ALA A 1 110 ? 13.279 -21.505 -7.232 1.00 54.06 110 ALA A O 1
ATOM 929 N N . ALA A 1 111 ? 13.701 -21.115 -5.056 1.00 51.06 111 ALA A N 1
ATOM 930 C CA . ALA A 1 111 ? 14.022 -22.490 -4.669 1.00 51.06 111 ALA A CA 1
ATOM 931 C C . ALA A 1 111 ? 12.792 -23.319 -4.280 1.00 51.06 111 ALA A C 1
ATOM 933 O O . ALA A 1 111 ? 12.856 -24.551 -4.302 1.00 51.06 111 ALA A O 1
ATOM 934 N N . ARG A 1 112 ? 11.653 -22.686 -3.964 1.00 58.41 112 ARG A N 1
ATOM 935 C CA . ARG A 1 112 ? 10.364 -23.385 -3.959 1.00 58.41 112 ARG A CA 1
ATOM 936 C C . ARG A 1 112 ? 10.116 -23.894 -5.372 1.00 58.41 112 ARG A C 1
ATOM 938 O O . ARG A 1 112 ? 9.895 -23.102 -6.284 1.00 58.41 112 ARG A O 1
ATOM 945 N N . GLN A 1 113 ? 10.164 -25.216 -5.544 1.00 58.59 113 GLN A N 1
ATOM 946 C CA . GLN A 1 113 ? 9.710 -25.859 -6.770 1.00 58.59 113 GLN A CA 1
ATOM 947 C C . GLN A 1 113 ? 8.268 -25.421 -7.005 1.00 58.59 113 GLN A C 1
ATOM 949 O O . GLN A 1 113 ? 7.351 -25.876 -6.320 1.00 58.59 113 GLN A O 1
ATOM 954 N N . ARG A 1 114 ? 8.090 -24.480 -7.933 1.00 68.06 114 ARG A N 1
ATOM 955 C CA . ARG A 1 114 ? 6.772 -24.055 -8.383 1.00 68.06 114 ARG A CA 1
ATOM 956 C C . ARG A 1 114 ? 6.076 -25.286 -8.928 1.00 68.06 114 ARG A C 1
ATOM 958 O O . ARG A 1 114 ? 6.689 -26.104 -9.621 1.00 68.06 114 ARG A O 1
ATOM 965 N N . SER A 1 115 ? 4.801 -25.438 -8.604 1.00 81.19 115 SER A N 1
ATOM 966 C CA . SER A 1 115 ? 4.020 -26.499 -9.224 1.00 81.19 115 SER A CA 1
ATOM 967 C C . SER A 1 115 ? 4.047 -26.294 -10.746 1.00 81.19 115 SER A C 1
ATOM 969 O O . SER A 1 115 ? 3.937 -25.151 -11.198 1.00 81.19 115 SER A O 1
ATOM 971 N N . PRO A 1 116 ? 4.129 -27.357 -11.566 1.00 80.31 116 PRO A N 1
ATOM 972 C CA . PRO A 1 116 ? 4.004 -27.231 -13.019 1.00 80.31 116 PRO A CA 1
ATOM 973 C C . PRO A 1 116 ? 2.753 -26.442 -13.449 1.00 80.31 116 PRO A C 1
ATOM 975 O O . PRO A 1 116 ? 2.767 -25.755 -14.468 1.00 80.31 116 PRO A O 1
ATOM 978 N N . LEU A 1 117 ? 1.685 -26.496 -12.643 1.00 79.56 117 LEU A N 1
ATOM 979 C CA . LEU A 1 117 ? 0.466 -25.705 -12.835 1.00 79.56 117 LEU A CA 1
ATOM 980 C C . LEU A 1 117 ? 0.682 -24.200 -12.608 1.00 79.56 117 LEU A C 1
ATOM 982 O O . LEU A 1 117 ? 0.129 -23.390 -13.346 1.00 79.56 117 LEU A O 1
ATOM 986 N N . GLU A 1 118 ? 1.482 -23.816 -11.614 1.00 79.31 118 GLU A N 1
ATOM 987 C CA . GLU A 1 118 ? 1.803 -22.411 -11.332 1.00 79.31 118 GLU A CA 1
ATOM 988 C C . GLU A 1 118 ? 2.706 -21.828 -12.417 1.00 79.31 118 GLU A C 1
ATOM 990 O O . GLU A 1 118 ? 2.484 -20.707 -12.867 1.00 79.31 118 GLU A O 1
ATOM 995 N N . GLU A 1 119 ? 3.695 -22.591 -12.890 1.00 82.81 119 GLU A N 1
ATOM 996 C CA . GLU A 1 119 ? 4.530 -22.158 -14.014 1.00 82.81 119 GLU A CA 1
ATOM 997 C C . GLU A 1 119 ? 3.717 -21.973 -15.294 1.00 82.81 119 GLU A C 1
ATOM 999 O O . GLU A 1 119 ? 3.927 -20.994 -16.014 1.00 82.81 119 GLU A O 1
ATOM 1004 N N . LEU A 1 120 ? 2.781 -22.888 -15.568 1.00 84.31 120 LEU A N 1
ATOM 1005 C CA . LEU A 1 120 ? 1.872 -22.773 -16.704 1.00 84.31 120 LEU A CA 1
ATOM 1006 C C . LEU A 1 120 ? 1.001 -21.518 -16.580 1.00 84.31 120 LEU A C 1
ATOM 1008 O O . LEU A 1 120 ? 0.943 -20.731 -17.520 1.00 84.31 120 LEU A O 1
ATOM 1012 N N . ALA A 1 121 ? 0.411 -21.280 -15.405 1.00 84.81 121 ALA A N 1
ATOM 1013 C CA . ALA A 1 121 ? -0.392 -20.087 -15.153 1.00 84.81 121 ALA A CA 1
ATOM 1014 C C . ALA A 1 121 ? 0.423 -18.794 -15.332 1.00 84.81 121 ALA A C 1
ATOM 1016 O O . ALA A 1 121 ? -0.041 -17.857 -15.977 1.00 84.81 121 ALA A O 1
ATOM 1017 N N . ILE A 1 122 ? 1.663 -18.746 -14.831 1.00 82.81 122 ILE A N 1
ATOM 1018 C CA . ILE A 1 122 ? 2.554 -17.592 -15.020 1.00 82.81 122 ILE A CA 1
ATOM 1019 C C . ILE A 1 122 ? 2.865 -17.381 -16.505 1.00 82.81 122 ILE A C 1
ATOM 1021 O O . ILE A 1 122 ? 2.837 -16.245 -16.975 1.00 82.81 122 ILE A O 1
ATOM 1025 N N . ARG A 1 123 ? 3.158 -18.449 -17.257 1.00 86.19 123 ARG A N 1
ATOM 1026 C CA . ARG A 1 123 ? 3.414 -18.348 -18.703 1.00 86.19 123 ARG A CA 1
ATOM 1027 C C . ARG A 1 123 ? 2.192 -17.838 -19.458 1.00 86.19 123 ARG A C 1
ATOM 1029 O O . ARG A 1 123 ? 2.353 -16.979 -20.322 1.00 86.19 123 ARG A O 1
ATOM 1036 N N . ASP A 1 124 ? 1.000 -18.309 -19.106 1.00 89.88 124 ASP A N 1
ATOM 1037 C CA . ASP A 1 124 ? -0.250 -17.851 -19.710 1.00 89.88 124 ASP A CA 1
ATOM 1038 C C . ASP A 1 124 ? -0.500 -16.366 -19.419 1.00 89.88 124 ASP A C 1
ATOM 1040 O O . ASP A 1 124 ? -0.813 -15.603 -20.335 1.00 89.88 124 ASP A O 1
ATOM 1044 N N . GLU A 1 125 ? -0.298 -15.923 -18.175 1.00 89.56 125 GLU A N 1
ATOM 1045 C CA . GLU A 1 125 ? -0.445 -14.510 -17.805 1.00 89.56 125 GLU A CA 1
ATOM 1046 C C . GLU A 1 125 ? 0.608 -13.618 -18.475 1.00 89.56 125 GLU A C 1
ATOM 1048 O O . GLU A 1 125 ? 0.281 -12.539 -18.976 1.00 89.56 125 GLU A O 1
ATOM 1053 N N . LEU A 1 126 ? 1.859 -14.078 -18.580 1.00 85.44 126 LEU A N 1
ATOM 1054 C CA . LEU A 1 126 ? 2.897 -13.374 -19.337 1.00 85.44 126 LEU A CA 1
ATOM 1055 C C . LEU A 1 126 ? 2.554 -13.294 -20.829 1.00 85.44 126 LEU A C 1
ATOM 1057 O O . LEU A 1 126 ? 2.744 -12.241 -21.438 1.00 85.44 126 LEU A O 1
ATOM 1061 N N . GLY A 1 127 ? 2.004 -14.364 -21.409 1.00 85.81 127 GLY A N 1
ATOM 1062 C CA . GLY A 1 127 ? 1.542 -14.385 -22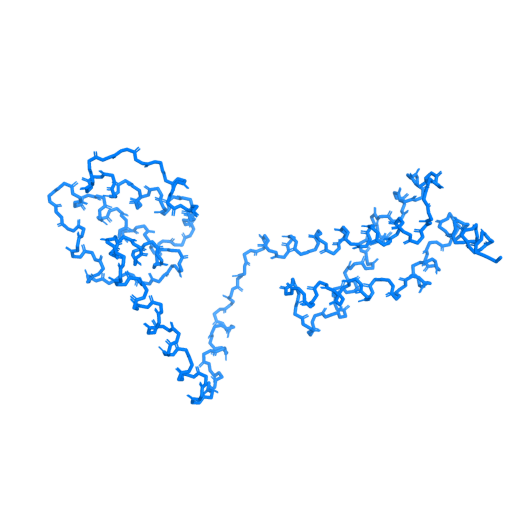.797 1.00 85.81 127 GLY A CA 1
ATOM 1063 C C . GLY A 1 127 ? 0.382 -13.418 -23.041 1.00 85.81 127 GLY A C 1
ATOM 1064 O O . GLY A 1 127 ? 0.387 -12.680 -24.029 1.00 85.81 127 GLY A O 1
ATOM 1065 N N . ARG A 1 128 ? -0.584 -13.351 -22.114 1.00 88.44 128 ARG A N 1
ATOM 1066 C CA . ARG A 1 128 ? -1.686 -12.372 -22.153 1.00 88.44 128 ARG A CA 1
ATOM 1067 C C . ARG A 1 128 ? -1.166 -10.944 -22.056 1.00 88.44 128 ARG A C 1
ATOM 1069 O O . ARG A 1 128 ? -1.555 -10.105 -22.868 1.00 88.44 128 ARG A O 1
ATOM 1076 N N . LEU A 1 129 ? -0.267 -10.673 -21.110 1.00 85.38 129 LEU A N 1
ATOM 1077 C CA . LEU A 1 129 ? 0.362 -9.362 -20.967 1.00 85.38 129 LEU A CA 1
ATOM 1078 C C . LEU A 1 129 ? 1.114 -8.973 -22.244 1.00 85.38 129 LEU A C 1
ATOM 1080 O O . LEU A 1 129 ? 0.957 -7.859 -22.738 1.00 85.38 129 LEU A O 1
ATOM 1084 N N . GLU A 1 130 ? 1.896 -9.889 -22.813 1.00 85.69 130 GLU A N 1
ATOM 1085 C CA . GLU A 1 130 ? 2.629 -9.632 -24.048 1.00 85.69 130 GLU A CA 1
ATOM 1086 C C . GLU A 1 130 ? 1.683 -9.350 -25.222 1.00 85.69 130 GLU A C 1
ATOM 1088 O O . GLU A 1 130 ? 1.929 -8.416 -25.988 1.00 85.69 130 GLU A O 1
ATOM 1093 N N . ALA A 1 131 ? 0.584 -10.099 -25.347 1.00 87.25 131 ALA A N 1
ATOM 1094 C CA . ALA A 1 131 ? -0.434 -9.864 -26.367 1.00 87.25 131 ALA A CA 1
ATOM 1095 C C . ALA A 1 131 ? -1.093 -8.480 -26.214 1.00 87.25 131 ALA A C 1
ATOM 1097 O O . ALA A 1 131 ? -1.214 -7.747 -27.199 1.00 87.25 131 ALA A O 1
ATOM 1098 N N . LEU A 1 132 ? -1.448 -8.089 -24.984 1.00 87.44 132 LEU A N 1
ATOM 1099 C CA . LEU A 1 132 ? -2.000 -6.764 -24.679 1.00 87.44 132 LEU A CA 1
ATOM 1100 C C . LEU A 1 132 ? -1.014 -5.646 -25.032 1.00 87.44 132 LEU A C 1
ATOM 1102 O O . LEU A 1 132 ? -1.389 -4.665 -25.674 1.00 87.44 132 LEU A O 1
ATOM 1106 N N . LEU A 1 133 ? 0.259 -5.811 -24.663 1.00 85.94 133 LEU A N 1
ATOM 1107 C CA . LEU A 1 133 ? 1.302 -4.838 -24.973 1.00 85.94 133 LEU A CA 1
ATOM 1108 C C . LEU A 1 133 ? 1.528 -4.727 -26.487 1.00 85.94 133 LEU A C 1
ATOM 1110 O O . LEU A 1 133 ? 1.608 -3.611 -27.003 1.00 85.94 133 LEU A O 1
ATOM 1114 N N . LYS A 1 134 ? 1.619 -5.854 -27.207 1.00 86.75 134 LYS A N 1
ATOM 1115 C CA . LYS A 1 134 ? 1.836 -5.884 -28.668 1.00 86.75 134 LYS A CA 1
ATOM 1116 C C . LYS A 1 134 ? 0.704 -5.215 -29.446 1.00 86.75 134 LYS A C 1
ATOM 1118 O O . LYS A 1 134 ? 0.962 -4.644 -30.501 1.00 86.75 134 LYS A O 1
ATOM 1123 N N . GLY A 1 135 ? -0.523 -5.248 -28.925 1.00 85.62 135 GLY A N 1
ATOM 1124 C CA . GLY A 1 135 ? -1.665 -4.541 -29.511 1.00 85.62 135 GLY A CA 1
ATOM 1125 C C . GLY A 1 135 ? -1.571 -3.012 -29.419 1.00 85.62 135 GLY A C 1
ATOM 1126 O O . GLY A 1 135 ? -2.308 -2.308 -30.109 1.00 85.62 135 GLY A O 1
ATOM 1127 N N . HIS A 1 136 ? -0.667 -2.473 -28.597 1.00 90.69 136 HIS A N 1
ATOM 1128 C CA . HIS A 1 136 ? -0.536 -1.037 -28.397 1.00 90.69 136 HIS A CA 1
ATOM 1129 C C . HIS A 1 136 ? 0.450 -0.399 -29.386 1.00 90.69 136 HIS A C 1
ATOM 1131 O O . HIS A 1 136 ? 1.587 -0.845 -29.546 1.00 90.69 136 HIS A O 1
ATOM 1137 N N . ARG A 1 137 ? 0.073 0.742 -29.983 1.00 87.44 137 ARG A N 1
ATOM 1138 C CA . ARG A 1 137 ? 0.915 1.484 -30.949 1.00 87.44 137 ARG A CA 1
ATOM 1139 C C . ARG A 1 137 ? 2.285 1.883 -30.385 1.00 87.44 137 ARG A C 1
ATOM 1141 O O . ARG A 1 137 ? 3.250 2.022 -31.128 1.00 87.44 137 ARG A O 1
ATOM 1148 N N . GLN A 1 138 ? 2.367 2.081 -29.072 1.00 89.56 138 GLN A N 1
ATOM 1149 C 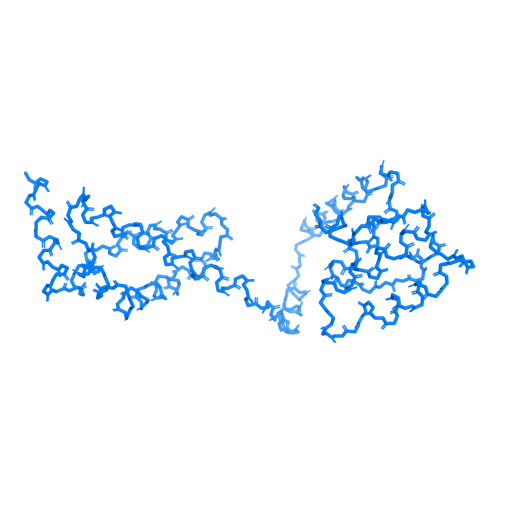CA . GLN A 1 138 ? 3.594 2.452 -28.358 1.00 89.56 138 GLN A CA 1
ATOM 1150 C C . GLN A 1 138 ? 4.247 1.259 -27.637 1.00 89.56 138 GLN A C 1
ATOM 1152 O O . GLN A 1 138 ? 4.908 1.458 -26.619 1.00 89.56 138 GLN A O 1
ATOM 1157 N N . TYR A 1 139 ? 4.065 0.033 -28.146 1.00 90.88 139 TYR A N 1
ATOM 1158 C CA . TYR A 1 139 ? 4.582 -1.212 -27.562 1.00 90.88 139 TYR A CA 1
ATOM 1159 C C . TYR A 1 139 ? 6.002 -1.084 -26.989 1.00 90.88 139 TYR A C 1
ATOM 1161 O O . TYR A 1 139 ? 6.222 -1.371 -25.815 1.00 90.88 139 TYR A O 1
ATOM 1169 N N . TYR A 1 140 ? 6.956 -0.587 -27.780 1.00 91.81 140 TYR A N 1
ATOM 1170 C CA . TYR A 1 140 ? 8.358 -0.493 -27.361 1.00 91.81 140 TYR A CA 1
ATOM 1171 C C . TYR A 1 140 ? 8.581 0.477 -26.196 1.00 91.81 140 TYR A C 1
ATOM 1173 O O . TYR A 1 140 ? 9.406 0.206 -25.326 1.00 91.81 140 TYR A O 1
ATOM 1181 N N . LYS A 1 141 ? 7.815 1.575 -26.130 1.00 92.19 141 LYS A N 1
ATOM 1182 C CA . LYS A 1 141 ? 7.876 2.526 -25.010 1.00 92.19 141 LYS A CA 1
ATOM 1183 C C . LYS A 1 141 ? 7.318 1.913 -23.738 1.00 92.19 141 LYS A C 1
ATOM 1185 O O . LYS A 1 141 ? 7.971 1.980 -22.704 1.00 92.19 141 LYS A O 1
ATOM 1190 N N . LEU A 1 142 ? 6.157 1.264 -23.837 1.00 91.31 142 LEU A N 1
ATOM 1191 C CA . LEU A 1 142 ? 5.540 0.568 -22.708 1.00 91.31 142 LEU A CA 1
ATOM 1192 C C . LEU A 1 142 ? 6.443 -0.549 -22.186 1.00 91.31 142 LEU A C 1
ATOM 1194 O O . LEU A 1 142 ? 6.650 -0.651 -20.982 1.00 91.31 142 LEU A O 1
ATOM 1198 N N . LYS A 1 143 ? 7.043 -1.335 -23.086 1.00 91.69 143 LYS A N 1
ATOM 1199 C CA . LYS A 1 143 ? 8.001 -2.386 -22.731 1.00 91.69 143 LYS A CA 1
ATOM 1200 C C . LYS A 1 143 ? 9.211 -1.815 -21.984 1.00 91.69 143 LYS A C 1
ATOM 1202 O O . LYS A 1 143 ? 9.594 -2.370 -20.957 1.00 91.69 143 LYS A O 1
ATOM 1207 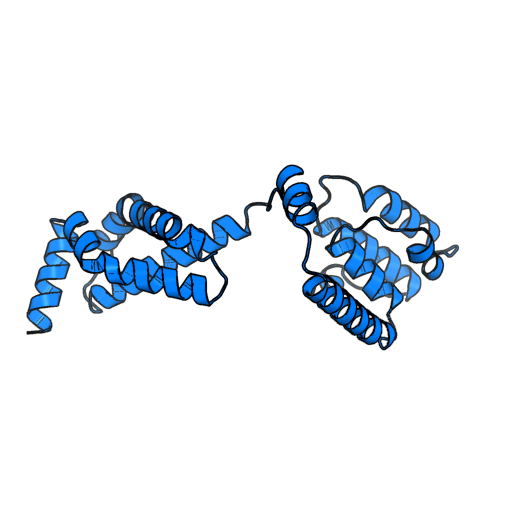N N . LEU A 1 144 ? 9.786 -0.709 -22.465 1.00 92.25 144 LEU A N 1
ATOM 1208 C CA . LEU A 1 144 ? 10.911 -0.049 -21.798 1.00 92.25 144 LEU A CA 1
ATOM 1209 C C . LEU A 1 144 ? 10.507 0.491 -20.418 1.00 92.25 144 LEU A C 1
ATOM 1211 O O . LEU A 1 144 ? 11.184 0.197 -19.438 1.00 92.25 144 LEU A O 1
ATOM 1215 N N . CYS A 1 145 ? 9.389 1.216 -20.319 1.00 92.19 145 CYS A N 1
ATOM 1216 C CA . CYS A 1 145 ? 8.867 1.728 -19.047 1.00 92.19 145 CYS A CA 1
ATOM 1217 C C . CYS A 1 145 ? 8.606 0.609 -18.041 1.00 92.19 145 CYS A C 1
ATOM 1219 O O . CYS A 1 145 ? 9.002 0.727 -16.887 1.00 92.19 145 CYS A O 1
ATOM 1221 N N . PHE A 1 146 ? 7.998 -0.492 -18.484 1.00 90.50 146 PHE A N 1
ATOM 1222 C CA . PHE A 1 146 ? 7.742 -1.648 -17.635 1.00 90.50 146 PHE A CA 1
ATOM 1223 C C . PHE A 1 146 ? 9.047 -2.249 -17.106 1.00 90.50 146 PHE A C 1
ATOM 1225 O O . PHE A 1 146 ? 9.173 -2.468 -15.904 1.00 90.50 146 PHE A O 1
ATOM 1232 N N . LYS A 1 147 ? 10.053 -2.441 -17.972 1.00 90.12 147 LYS A N 1
ATOM 1233 C CA . LYS A 1 147 ? 11.370 -2.947 -17.559 1.00 90.12 147 LYS A CA 1
ATOM 1234 C C . LYS A 1 147 ? 12.095 -2.004 -16.596 1.00 90.12 147 LYS A C 1
ATOM 1236 O O . LYS A 1 147 ? 12.693 -2.486 -15.639 1.00 90.12 147 LYS A O 1
ATOM 1241 N N . LEU A 1 148 ? 12.016 -0.689 -16.813 1.00 89.56 148 LEU A N 1
ATOM 1242 C CA . LEU A 1 148 ? 12.581 0.318 -15.907 1.00 89.56 148 LEU A CA 1
ATOM 1243 C C . LEU A 1 148 ? 11.876 0.320 -14.545 1.00 89.56 148 LEU A C 1
ATOM 1245 O O . LEU A 1 148 ? 12.540 0.392 -13.514 1.00 89.56 148 LEU A O 1
ATOM 1249 N N . TRP A 1 149 ? 10.547 0.198 -14.543 1.00 87.69 149 TRP A N 1
ATOM 1250 C CA . TRP A 1 149 ? 9.734 0.143 -13.330 1.00 87.69 149 TRP A CA 1
ATOM 1251 C C . TRP A 1 149 ? 10.092 -1.064 -12.458 1.00 87.69 149 TRP A C 1
ATOM 1253 O O . TRP A 1 149 ? 10.378 -0.905 -11.273 1.00 87.69 149 TRP A O 1
ATOM 1263 N N . VAL A 1 150 ? 10.176 -2.259 -13.055 1.00 86.19 150 VAL A N 1
ATOM 1264 C CA . VAL A 1 150 ? 10.566 -3.487 -12.336 1.00 86.19 150 VAL A CA 1
ATOM 1265 C C . VAL A 1 150 ? 12.081 -3.644 -12.163 1.00 86.19 150 VAL A C 1
ATOM 1267 O O . VAL A 1 150 ? 12.530 -4.654 -11.628 1.00 86.19 150 VAL A O 1
ATOM 1270 N N . ARG A 1 151 ? 12.883 -2.675 -12.633 1.00 85.06 151 ARG A N 1
ATOM 1271 C CA . ARG A 1 151 ? 14.359 -2.709 -12.626 1.00 85.06 151 ARG A CA 1
ATOM 1272 C C . ARG A 1 151 ? 14.945 -3.983 -13.250 1.00 85.06 151 ARG A C 1
ATOM 1274 O O . ARG A 1 151 ? 15.973 -4.493 -12.809 1.00 85.06 151 ARG A O 1
ATOM 1281 N N . SER A 1 152 ? 14.293 -4.498 -14.291 1.00 83.75 152 SER A N 1
ATOM 1282 C CA . SER A 1 152 ? 14.801 -5.642 -15.049 1.00 83.75 152 SER A CA 1
ATOM 1283 C C . SER A 1 152 ? 16.050 -5.229 -15.832 1.00 83.75 152 SER A C 1
ATOM 1285 O O . SER A 1 152 ? 16.054 -4.148 -16.428 1.00 83.75 152 SER A O 1
ATOM 1287 N N . PRO A 1 153 ? 17.064 -6.106 -15.948 1.00 83.62 153 PRO A N 1
ATOM 1288 C CA . PRO A 1 153 ? 18.170 -5.895 -16.870 1.00 83.62 153 PRO A CA 1
ATOM 1289 C C . PRO A 1 153 ? 17.654 -5.624 -18.289 1.00 83.62 153 PRO A C 1
ATOM 1291 O O . PRO A 1 153 ? 16.839 -6.380 -18.829 1.00 83.62 153 PRO A O 1
ATOM 1294 N N . LEU A 1 154 ? 18.106 -4.513 -18.869 1.00 86.94 154 LEU A N 1
ATOM 1295 C CA . LEU A 1 154 ? 17.798 -4.116 -20.240 1.00 86.94 154 LEU A CA 1
ATOM 1296 C C . LEU A 1 154 ? 18.807 -4.761 -21.188 1.00 86.94 154 LEU A C 1
ATOM 1298 O O . LEU A 1 154 ? 20.013 -4.708 -20.945 1.00 86.94 154 LEU A O 1
ATOM 1302 N N . GLN A 1 155 ? 18.311 -5.363 -22.263 1.00 88.75 155 GLN A N 1
ATOM 1303 C CA . GLN A 1 155 ? 19.123 -6.048 -23.266 1.00 88.75 155 GLN A CA 1
ATOM 1304 C C . GLN A 1 155 ? 19.252 -5.197 -24.531 1.00 88.75 155 GLN A C 1
ATOM 1306 O O . GLN A 1 155 ? 18.551 -4.199 -24.706 1.00 88.75 155 GLN A O 1
ATOM 1311 N N . ARG A 1 156 ? 20.152 -5.586 -25.440 1.00 87.62 156 ARG A N 1
ATOM 1312 C CA . ARG A 1 156 ? 20.415 -4.845 -26.683 1.00 87.62 156 ARG A CA 1
ATOM 1313 C C . ARG A 1 156 ? 19.149 -4.658 -27.526 1.00 87.62 156 ARG A C 1
ATOM 1315 O O . ARG A 1 156 ? 18.922 -3.595 -28.098 1.00 87.62 156 ARG A O 1
ATOM 1322 N N . GLU A 1 157 ? 18.294 -5.670 -27.547 1.00 90.38 157 GLU A N 1
ATOM 1323 C CA . GLU A 1 157 ? 17.046 -5.718 -28.307 1.00 90.38 157 GLU A CA 1
ATOM 1324 C C . GLU A 1 157 ? 16.001 -4.722 -27.786 1.00 90.38 157 GLU A C 1
ATOM 1326 O O . GLU A 1 157 ? 15.076 -4.363 -28.518 1.00 90.38 157 GLU A O 1
ATOM 1331 N N . ASP A 1 158 ? 16.127 -4.268 -26.536 1.00 89.69 158 ASP A N 1
ATOM 1332 C CA . ASP A 1 158 ? 15.252 -3.236 -25.977 1.00 89.69 158 ASP A CA 1
ATOM 1333 C C . ASP A 1 158 ? 15.625 -1.839 -26.491 1.00 89.69 158 ASP A C 1
ATOM 1335 O O . ASP A 1 158 ? 14.768 -0.959 -26.536 1.00 89.69 158 ASP A O 1
ATOM 1339 N N . TRP A 1 159 ? 16.876 -1.642 -26.925 1.00 90.94 159 TRP A N 1
ATOM 1340 C CA . TRP A 1 159 ? 17.405 -0.348 -27.366 1.00 90.94 159 TRP A CA 1
ATOM 1341 C C . TRP A 1 159 ? 17.273 -0.107 -28.863 1.00 90.94 159 TRP A C 1
ATOM 1343 O O . TRP A 1 159 ? 17.152 1.044 -29.270 1.00 90.94 159 TRP A O 1
ATOM 1353 N N . GLN A 1 160 ? 17.237 -1.165 -29.678 1.00 91.31 160 GLN A N 1
ATOM 1354 C CA . GLN A 1 160 ? 17.259 -1.068 -31.146 1.00 91.31 160 GLN A CA 1
ATOM 1355 C C . GLN A 1 160 ? 16.187 -0.125 -31.730 1.00 91.31 160 GLN A C 1
ATOM 1357 O O . GLN A 1 160 ? 16.422 0.536 -32.733 1.00 91.31 160 GLN A O 1
ATOM 1362 N N . PHE A 1 161 ? 15.023 -0.012 -31.079 1.00 89.38 161 PHE A N 1
ATOM 1363 C CA . PHE A 1 161 ? 13.921 0.861 -31.514 1.00 89.38 161 PHE A CA 1
ATOM 1364 C C . PHE A 1 161 ? 14.118 2.338 -31.156 1.00 89.38 161 PHE A C 1
ATOM 1366 O O . PHE A 1 161 ? 13.400 3.201 -31.658 1.00 89.38 161 PHE A O 1
ATOM 1373 N N . PHE A 1 162 ? 15.068 2.622 -30.270 1.00 92.56 162 PHE A N 1
ATOM 1374 C CA . PHE A 1 162 ? 15.399 3.951 -29.770 1.00 92.56 162 PHE A CA 1
ATOM 1375 C C . PHE A 1 162 ? 16.737 4.455 -30.316 1.00 92.56 162 PHE A C 1
ATOM 1377 O O . PHE A 1 162 ? 17.059 5.626 -30.123 1.00 92.56 162 PHE A O 1
ATOM 1384 N N . GLU A 1 163 ? 17.522 3.608 -30.983 1.00 89.06 163 GLU A N 1
ATOM 1385 C CA . GLU A 1 163 ? 18.819 3.976 -31.542 1.00 89.06 163 GLU A CA 1
ATOM 1386 C C . GLU A 1 163 ? 18.665 4.902 -32.754 1.00 89.06 163 GLU A C 1
ATOM 1388 O O . GLU A 1 163 ? 18.050 4.577 -33.766 1.00 89.06 163 GLU A O 1
ATOM 1393 N N . GLY A 1 164 ? 19.267 6.084 -32.658 1.00 90.69 164 GLY A N 1
ATOM 1394 C CA . GLY A 1 164 ? 19.284 7.064 -33.731 1.00 90.69 164 GLY A CA 1
ATOM 1395 C C . GLY A 1 164 ? 20.289 8.180 -33.446 1.00 90.69 164 GLY A C 1
ATOM 1396 O O . GLY A 1 164 ? 20.705 8.358 -32.298 1.00 90.69 164 GLY A O 1
ATOM 1397 N N . PRO A 1 165 ? 20.691 8.969 -34.459 1.00 91.12 165 PRO A N 1
ATOM 1398 C CA . PRO A 1 165 ? 21.666 10.045 -34.271 1.00 91.12 165 PRO A CA 1
ATOM 1399 C C . PRO A 1 165 ? 21.241 11.060 -33.202 1.00 91.12 165 PRO A C 1
ATOM 1401 O O . PRO A 1 165 ? 22.073 11.519 -32.429 1.00 91.12 165 PRO A O 1
ATOM 1404 N N . LYS A 1 166 ? 19.938 11.365 -33.127 1.00 91.25 166 LYS A N 1
ATOM 1405 C CA . LYS A 1 166 ? 19.363 12.331 -32.175 1.00 91.25 166 LYS A CA 1
ATOM 1406 C C . LYS A 1 166 ? 19.184 11.782 -30.759 1.00 91.25 166 LYS A C 1
ATOM 1408 O O . LYS A 1 166 ? 19.095 12.554 -29.816 1.00 91.25 166 LYS A O 1
ATOM 1413 N N . THR A 1 167 ? 19.086 10.466 -30.609 1.00 92.69 167 THR A N 1
ATOM 1414 C CA . THR A 1 167 ? 18.747 9.797 -29.345 1.00 92.69 167 THR A CA 1
ATOM 1415 C C . THR A 1 167 ? 19.938 9.099 -28.706 1.00 92.69 167 THR A C 1
ATOM 1417 O O . THR A 1 167 ? 19.848 8.708 -27.547 1.00 92.69 167 THR A O 1
ATOM 1420 N N . ARG A 1 168 ? 21.061 8.965 -29.426 1.00 92.25 168 ARG A N 1
ATOM 1421 C CA . ARG A 1 168 ? 22.267 8.246 -28.989 1.00 92.25 168 ARG A CA 1
ATOM 1422 C C . ARG A 1 168 ? 22.732 8.651 -27.590 1.00 92.25 168 ARG A C 1
ATOM 1424 O O . ARG A 1 168 ? 23.005 7.781 -26.773 1.00 92.25 168 ARG A O 1
ATOM 1431 N N . GLU A 1 169 ? 22.798 9.949 -27.311 1.00 92.12 169 GLU A N 1
ATOM 1432 C CA . GLU A 1 169 ? 23.237 10.455 -26.006 1.00 92.12 169 GLU A CA 1
ATOM 1433 C C . GLU A 1 169 ? 22.240 10.105 -24.890 1.00 92.12 169 GLU A C 1
ATOM 1435 O O . GLU A 1 169 ? 22.633 9.620 -23.830 1.00 92.12 169 GLU A O 1
ATOM 1440 N N . ALA A 1 170 ? 20.939 10.265 -25.148 1.00 92.06 170 ALA A N 1
ATOM 1441 C CA . ALA A 1 170 ? 19.892 9.918 -24.190 1.00 92.06 170 ALA A CA 1
ATOM 1442 C C . ALA A 1 170 ? 19.843 8.406 -23.905 1.00 92.06 170 ALA A C 1
ATOM 1444 O O . ALA A 1 170 ? 19.682 8.005 -22.753 1.00 92.06 170 ALA A O 1
ATOM 1445 N N . VAL A 1 171 ? 20.031 7.570 -24.933 1.00 93.25 171 VAL A N 1
ATOM 1446 C CA . VAL A 1 171 ? 20.134 6.110 -24.790 1.00 93.25 171 VAL A CA 1
ATOM 1447 C C . VAL A 1 171 ? 21.356 5.738 -23.953 1.00 93.25 171 VAL A C 1
ATOM 1449 O O . VAL A 1 171 ? 21.205 4.988 -22.994 1.00 93.25 171 VAL A O 1
ATOM 1452 N N . ALA A 1 172 ? 22.535 6.295 -24.250 1.00 91.19 172 ALA A N 1
ATOM 1453 C CA . ALA A 1 172 ? 23.758 6.019 -23.491 1.00 91.19 172 ALA A CA 1
ATOM 1454 C C . ALA A 1 172 ? 23.614 6.413 -22.012 1.00 91.19 172 ALA A C 1
ATOM 1456 O O . ALA A 1 172 ? 23.933 5.629 -21.118 1.00 91.19 172 ALA A O 1
ATOM 1457 N N . ARG A 1 173 ? 23.043 7.595 -21.746 1.00 90.62 173 ARG A N 1
ATOM 1458 C CA . ARG A 1 173 ? 22.775 8.067 -20.383 1.00 90.62 173 ARG A CA 1
ATOM 1459 C C . ARG A 1 173 ? 21.811 7.143 -19.640 1.00 90.62 173 ARG A C 1
ATOM 1461 O O . ARG A 1 173 ? 22.049 6.821 -18.476 1.00 90.62 173 ARG A O 1
ATOM 1468 N N . LEU A 1 174 ? 20.727 6.716 -20.288 1.00 90.50 174 LEU A N 1
ATOM 1469 C CA . LEU A 1 174 ? 19.760 5.811 -19.672 1.00 90.50 174 LEU A CA 1
ATOM 1470 C C . LEU A 1 174 ? 20.365 4.416 -19.445 1.00 90.50 174 LEU A C 1
ATOM 1472 O O . LEU A 1 174 ? 20.143 3.838 -18.388 1.00 90.50 174 LEU A O 1
ATOM 1476 N N . GLN A 1 175 ? 21.181 3.902 -20.367 1.00 89.06 175 GLN A N 1
ATOM 1477 C CA . GLN A 1 175 ? 21.908 2.638 -20.202 1.00 89.06 175 GLN A CA 1
ATOM 1478 C C . GLN A 1 175 ? 22.835 2.669 -18.983 1.00 89.06 175 GLN A C 1
ATOM 1480 O O . GLN A 1 175 ? 22.748 1.783 -18.136 1.00 89.06 175 GLN A O 1
ATOM 1485 N N . GLU A 1 176 ? 23.652 3.716 -18.851 1.00 87.50 176 GLU A N 1
ATOM 1486 C CA . GLU A 1 176 ? 24.617 3.861 -17.755 1.00 87.50 176 GLU A CA 1
ATOM 1487 C C . GLU A 1 176 ? 23.942 3.955 -16.376 1.00 87.50 176 GLU A C 1
ATOM 1489 O O . GLU A 1 176 ? 24.479 3.472 -15.379 1.00 87.50 176 GLU A O 1
ATOM 1494 N N . ASN A 1 177 ? 22.755 4.568 -16.307 1.00 86.12 177 ASN A N 1
ATOM 1495 C CA . ASN A 1 177 ? 22.084 4.849 -15.038 1.00 86.12 177 ASN A CA 1
ATOM 1496 C C . ASN A 1 177 ? 20.948 3.871 -14.704 1.00 86.12 177 ASN A C 1
ATOM 1498 O O . ASN A 1 177 ? 20.629 3.707 -13.532 1.00 86.12 177 ASN A O 1
ATOM 1502 N N . SER A 1 178 ? 20.365 3.169 -15.679 1.00 77.69 178 SER A N 1
ATOM 1503 C CA . SER A 1 178 ? 19.212 2.272 -15.458 1.00 77.69 178 SER A CA 1
ATOM 1504 C C . SER A 1 178 ? 19.466 1.139 -14.456 1.00 77.69 178 SER A C 1
ATOM 1506 O O . SER A 1 178 ? 18.515 0.623 -13.875 1.00 77.69 178 SER A O 1
ATOM 1508 N N . GLN A 1 179 ? 20.730 0.770 -14.227 1.00 73.00 179 GLN A N 1
ATOM 1509 C CA . GLN A 1 179 ? 21.123 -0.308 -13.311 1.00 73.00 179 GLN A CA 1
ATOM 1510 C C . GLN A 1 179 ? 21.906 0.183 -12.085 1.00 73.00 179 GLN A C 1
ATOM 1512 O O . GLN A 1 179 ? 22.356 -0.628 -11.276 1.00 73.00 179 GLN A O 1
ATOM 1517 N N . ARG A 1 180 ? 22.090 1.499 -11.920 1.00 77.06 180 ARG A N 1
ATOM 1518 C CA . ARG A 1 180 ? 22.838 2.034 -10.778 1.00 77.06 180 ARG A CA 1
ATOM 1519 C C . ARG A 1 180 ? 22.002 1.936 -9.493 1.00 77.06 180 ARG A C 1
ATOM 1521 O O . ARG A 1 180 ? 20.886 2.464 -9.449 1.00 77.06 180 ARG A O 1
ATOM 1528 N N . PRO A 1 181 ? 22.525 1.307 -8.425 1.00 73.50 181 PRO A N 1
ATOM 1529 C CA . PRO A 1 181 ? 21.851 1.300 -7.135 1.00 73.50 181 PRO A CA 1
ATOM 1530 C C . PRO A 1 181 ? 21.754 2.731 -6.586 1.00 73.50 181 PRO A C 1
ATOM 1532 O O . PRO A 1 181 ? 22.708 3.499 -6.663 1.00 73.50 181 PRO A O 1
ATOM 1535 N N . GLY A 1 182 ? 20.591 3.090 -6.036 1.00 78.62 182 GLY A N 1
ATOM 1536 C CA . GLY A 1 182 ? 20.351 4.398 -5.412 1.00 78.62 182 GLY A CA 1
ATOM 1537 C C . GLY A 1 182 ? 19.626 5.429 -6.279 1.00 78.62 182 GLY A C 1
ATOM 1538 O O . GLY A 1 182 ? 19.140 6.413 -5.729 1.00 78.62 182 GLY A O 1
ATOM 1539 N N . LEU A 1 183 ? 19.459 5.194 -7.587 1.00 81.88 183 LEU A N 1
ATOM 1540 C CA . LEU A 1 183 ? 18.597 6.056 -8.396 1.00 81.88 183 LEU A CA 1
ATOM 1541 C C . LEU A 1 183 ? 17.133 5.894 -7.995 1.00 81.88 183 LEU A C 1
ATOM 1543 O O . LEU A 1 183 ? 16.602 4.783 -7.844 1.00 81.88 183 LEU A O 1
ATOM 1547 N N . SER A 1 184 ? 16.467 7.030 -7.837 1.00 85.19 184 SER A N 1
ATOM 1548 C CA . SER A 1 184 ? 15.038 7.060 -7.599 1.00 85.19 184 SER A CA 1
ATOM 1549 C C . SER A 1 184 ? 14.287 6.692 -8.880 1.00 85.19 184 SER A C 1
ATOM 1551 O O . SER A 1 184 ? 14.718 6.967 -10.006 1.00 85.19 184 SER A O 1
ATOM 1553 N N . GLU A 1 185 ? 13.108 6.086 -8.720 1.00 84.25 185 GLU A N 1
ATOM 1554 C CA . GLU A 1 185 ? 12.169 5.906 -9.835 1.00 84.25 185 GLU A CA 1
ATOM 1555 C C . GLU A 1 185 ? 11.929 7.260 -10.516 1.00 84.25 185 GLU A C 1
ATOM 1557 O O . GLU A 1 185 ? 11.937 7.361 -11.740 1.00 84.25 185 GLU A O 1
ATOM 1562 N N . LYS A 1 186 ? 11.817 8.317 -9.688 1.00 87.56 186 LYS A N 1
ATOM 1563 C CA . LYS A 1 18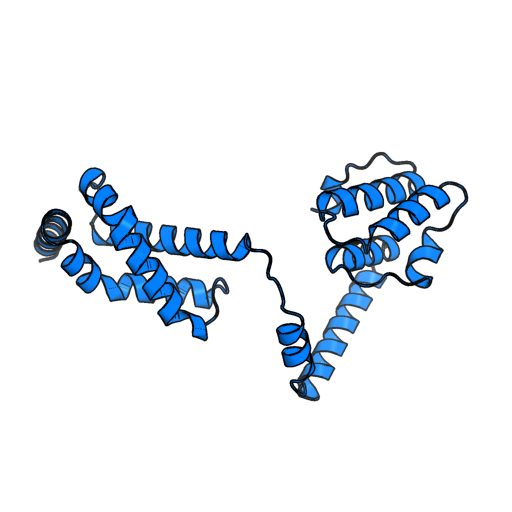6 ? 12.211 9.719 -9.947 1.00 87.56 186 LYS A CA 1
ATOM 1564 C C . LYS A 1 186 ? 12.940 10.036 -11.270 1.00 87.56 186 LYS A C 1
ATOM 1566 O O . LYS A 1 186 ? 12.402 10.319 -12.343 1.00 87.56 186 LYS A O 1
ATOM 1571 N N . GLU A 1 187 ? 14.237 9.933 -11.122 1.00 87.94 187 GLU A N 1
ATOM 1572 C CA . GLU A 1 187 ? 15.246 10.274 -12.100 1.00 87.94 187 GLU A CA 1
ATOM 1573 C C . GLU A 1 187 ? 15.235 9.283 -13.271 1.00 87.94 187 GLU A C 1
ATOM 1575 O O . GLU A 1 187 ? 15.468 9.661 -14.418 1.00 87.94 187 GLU A O 1
ATOM 1580 N N . THR A 1 188 ? 14.892 8.016 -13.007 1.00 89.00 188 THR A N 1
ATOM 1581 C CA . THR A 1 188 ? 14.832 6.967 -14.037 1.00 89.00 188 THR A CA 1
ATOM 1582 C C . THR A 1 188 ? 13.816 7.307 -15.129 1.00 89.00 188 THR A C 1
ATOM 1584 O O . THR A 1 188 ? 14.134 7.277 -16.320 1.00 89.00 188 THR A O 1
ATOM 1587 N N . PHE A 1 189 ? 12.600 7.694 -14.736 1.00 90.56 189 PHE A N 1
ATOM 1588 C CA . PHE A 1 189 ? 11.561 8.080 -15.692 1.00 90.56 189 PHE A CA 1
ATOM 1589 C C . PHE A 1 189 ? 11.783 9.467 -16.302 1.00 90.56 189 PHE A C 1
ATOM 1591 O O . PHE A 1 189 ? 11.316 9.707 -17.411 1.00 90.56 189 PHE A O 1
ATOM 1598 N N . GLU A 1 190 ? 12.522 10.366 -15.645 1.00 90.75 190 GLU A N 1
ATOM 1599 C CA . GLU A 1 190 ? 12.947 11.634 -16.260 1.00 90.75 190 GLU A CA 1
ATOM 1600 C C . GLU A 1 190 ? 13.894 11.400 -17.440 1.00 90.75 190 GLU A C 1
ATOM 1602 O O . GLU A 1 190 ? 13.719 11.991 -18.507 1.00 90.75 190 GLU A O 1
ATOM 1607 N N . MET A 1 191 ? 14.840 10.470 -17.298 1.00 91.00 191 MET A N 1
ATOM 1608 C CA . MET A 1 191 ? 15.720 10.072 -18.399 1.00 91.00 191 MET A CA 1
ATOM 1609 C C . MET A 1 191 ? 14.943 9.391 -19.537 1.00 91.00 191 MET A C 1
ATOM 1611 O O . MET A 1 191 ? 15.181 9.688 -20.710 1.00 91.00 191 MET A O 1
ATOM 1615 N N . ALA A 1 192 ? 13.976 8.526 -19.212 1.00 92.44 192 ALA A N 1
ATOM 1616 C CA . ALA A 1 192 ? 13.102 7.915 -20.216 1.00 92.44 192 ALA A CA 1
ATOM 1617 C C . ALA A 1 192 ? 12.218 8.953 -20.936 1.00 92.44 192 ALA A C 1
ATOM 1619 O O . ALA A 1 192 ? 12.053 8.885 -22.155 1.00 92.44 192 ALA A O 1
ATOM 1620 N N . ALA A 1 193 ? 11.701 9.952 -20.212 1.00 91.50 193 ALA A N 1
ATOM 1621 C CA . ALA A 1 193 ? 10.925 11.048 -20.786 1.00 91.50 193 ALA A CA 1
ATOM 1622 C C . ALA A 1 193 ? 11.745 11.859 -21.788 1.00 91.50 193 ALA A C 1
ATOM 1624 O O . ALA A 1 193 ? 11.281 12.095 -22.903 1.00 91.50 193 ALA A O 1
ATOM 1625 N N . ALA A 1 194 ? 12.984 12.210 -21.433 1.00 90.88 194 ALA A N 1
ATOM 1626 C CA . ALA A 1 194 ? 13.892 12.915 -22.333 1.00 90.88 194 ALA A CA 1
ATOM 1627 C C . ALA A 1 194 ? 14.115 12.129 -23.638 1.00 90.88 194 ALA A C 1
ATOM 1629 O O . ALA A 1 194 ? 14.009 12.692 -24.728 1.00 90.88 194 ALA A O 1
ATOM 1630 N N . LEU A 1 195 ? 14.331 10.812 -23.542 1.00 93.56 195 LEU A N 1
ATOM 1631 C CA . LEU A 1 195 ? 14.455 9.939 -24.712 1.00 93.56 195 LEU A CA 1
ATOM 1632 C C . LEU A 1 195 ? 13.187 9.950 -25.585 1.00 93.56 195 LEU A C 1
ATOM 1634 O O . LEU A 1 195 ? 13.265 10.048 -26.811 1.00 93.56 195 LEU A O 1
ATOM 1638 N N . PHE A 1 196 ? 12.005 9.857 -24.977 1.00 93.38 196 PHE A N 1
ATOM 1639 C CA . PHE A 1 196 ? 10.739 9.822 -25.713 1.00 93.38 196 PHE A CA 1
ATOM 1640 C C . PHE A 1 196 ? 10.388 11.152 -26.371 1.00 93.38 196 PHE A C 1
ATOM 1642 O O . PHE A 1 196 ? 9.846 11.144 -27.478 1.00 93.38 196 PHE A O 1
ATOM 1649 N N . ASN A 1 197 ? 10.721 12.256 -25.711 1.00 91.25 197 ASN A N 1
ATOM 1650 C CA . ASN A 1 197 ? 10.557 13.612 -26.216 1.00 91.25 197 ASN A CA 1
ATOM 1651 C C . ASN A 1 197 ? 11.410 13.843 -27.468 1.00 91.25 197 ASN A C 1
ATOM 1653 O O . ASN A 1 197 ? 10.898 14.349 -28.467 1.00 91.25 197 ASN A O 1
ATOM 1657 N N . LEU A 1 198 ? 12.660 13.360 -27.466 1.00 91.44 198 LEU A N 1
ATOM 1658 C CA . LEU A 1 198 ? 13.543 13.395 -28.640 1.00 91.44 198 LEU A CA 1
ATOM 1659 C C . LEU A 1 198 ? 13.006 12.570 -29.818 1.00 91.44 198 LEU A C 1
ATOM 1661 O O . LEU A 1 198 ? 13.161 12.974 -30.969 1.00 91.44 198 LEU A O 1
ATOM 1665 N N . LEU A 1 199 ? 12.370 11.425 -29.548 1.00 89.38 199 LEU A N 1
ATOM 1666 C CA . LEU A 1 199 ? 11.777 10.586 -30.594 1.00 89.38 199 LEU A CA 1
ATOM 1667 C C . LEU A 1 199 ? 10.499 11.172 -31.194 1.00 89.38 199 LEU A C 1
ATOM 1669 O O . LEU A 1 199 ? 10.252 11.008 -32.385 1.00 89.38 199 LEU A O 1
ATOM 1673 N N . GLU A 1 200 ? 9.662 11.806 -30.375 1.00 88.44 200 GLU A N 1
ATOM 1674 C CA . GLU A 1 200 ? 8.360 12.316 -30.816 1.00 88.44 200 GLU A CA 1
ATOM 1675 C C . GLU A 1 200 ? 8.374 13.798 -31.203 1.00 88.44 200 GLU A C 1
ATOM 1677 O O . GLU A 1 200 ? 7.346 14.291 -31.664 1.00 88.44 200 GLU A O 1
ATOM 1682 N N . ASN A 1 201 ? 9.503 14.501 -31.032 1.00 85.69 201 ASN A N 1
ATOM 1683 C CA . ASN A 1 201 ? 9.578 15.967 -31.089 1.00 85.69 201 ASN A CA 1
ATOM 1684 C C . ASN A 1 201 ? 8.493 16.622 -30.210 1.00 85.69 201 ASN A C 1
ATOM 1686 O O . ASN A 1 201 ? 7.758 17.507 -30.651 1.00 85.69 201 ASN A O 1
ATOM 1690 N N . LYS A 1 202 ? 8.365 16.149 -28.969 1.00 85.69 202 LYS A N 1
ATOM 1691 C CA . LYS A 1 202 ? 7.411 16.666 -27.977 1.00 85.69 202 LYS A CA 1
ATOM 1692 C C . LYS A 1 202 ? 8.132 17.088 -26.708 1.00 85.69 202 LYS A C 1
ATOM 1694 O O . LYS A 1 202 ? 9.264 16.678 -26.487 1.00 85.69 202 LYS A O 1
ATOM 1699 N N . ASP A 1 203 ? 7.440 17.845 -25.864 1.00 79.06 203 ASP A N 1
ATOM 1700 C CA . ASP A 1 203 ? 7.908 18.212 -24.528 1.00 79.06 203 ASP A CA 1
ATOM 1701 C C . ASP A 1 203 ? 6.937 17.682 -23.465 1.00 79.06 203 ASP A C 1
ATOM 1703 O O . ASP A 1 203 ? 6.038 18.368 -22.981 1.00 79.06 203 ASP A O 1
ATOM 1707 N N . THR A 1 204 ? 7.044 16.383 -23.190 1.00 76.25 204 THR A N 1
ATOM 1708 C CA . THR A 1 204 ? 6.204 15.686 -22.213 1.00 76.25 204 THR A CA 1
ATOM 1709 C C . THR A 1 204 ? 6.911 15.659 -20.864 1.00 76.25 204 THR A C 1
ATOM 1711 O O . THR A 1 204 ? 8.061 15.224 -20.773 1.00 76.25 204 THR A O 1
ATOM 1714 N N . ALA A 1 205 ? 6.217 16.067 -19.801 1.00 76.94 205 ALA A N 1
ATOM 1715 C CA . ALA A 1 205 ? 6.749 15.985 -18.446 1.00 76.94 205 ALA A CA 1
ATOM 1716 C C . ALA A 1 205 ? 6.884 14.523 -17.991 1.00 76.94 205 ALA A C 1
ATOM 1718 O O . ALA A 1 205 ? 5.983 13.711 -18.209 1.00 76.94 205 ALA A O 1
ATOM 1719 N N . ALA A 1 206 ? 7.964 14.210 -17.272 1.00 69.31 206 ALA A N 1
ATOM 1720 C CA . ALA A 1 206 ? 8.243 12.866 -16.761 1.00 69.31 206 ALA A CA 1
ATOM 1721 C C . ALA A 1 206 ? 7.142 12.303 -15.848 1.00 69.31 206 ALA A C 1
ATOM 1723 O O . ALA A 1 206 ? 6.923 11.094 -15.811 1.00 69.31 206 ALA A O 1
ATOM 1724 N N . ASP A 1 207 ? 6.415 13.176 -15.146 1.00 71.31 207 ASP A N 1
ATOM 1725 C CA . ASP A 1 207 ? 5.291 12.785 -14.288 1.00 71.31 207 ASP A CA 1
ATOM 1726 C C . ASP A 1 207 ? 4.118 12.192 -15.093 1.00 71.31 207 ASP A C 1
ATOM 1728 O O . ASP A 1 207 ? 3.351 11.389 -14.572 1.00 71.31 207 ASP A O 1
ATOM 1732 N N . SER A 1 208 ? 4.028 12.509 -16.390 1.00 71.06 208 SER A N 1
ATOM 1733 C CA . SER A 1 208 ? 3.014 11.953 -17.299 1.00 71.06 208 SER A CA 1
ATOM 1734 C C . SER A 1 208 ? 3.309 10.511 -17.717 1.00 71.06 208 SER A C 1
ATOM 1736 O O . SER A 1 208 ? 2.419 9.846 -18.225 1.00 71.06 208 SER A O 1
ATOM 1738 N N . LEU A 1 209 ? 4.546 10.028 -17.536 1.00 69.06 209 LEU A N 1
ATOM 1739 C CA . LEU A 1 209 ? 4.917 8.634 -17.820 1.00 69.06 209 LEU A CA 1
ATOM 1740 C C . LEU A 1 209 ? 4.760 7.712 -16.606 1.00 69.06 209 LEU A C 1
ATOM 1742 O O . LEU A 1 209 ? 4.815 6.496 -16.765 1.00 69.06 209 LEU A O 1
ATOM 1746 N N . ARG A 1 210 ? 4.616 8.279 -15.402 1.00 59.62 210 ARG A N 1
ATOM 1747 C CA . ARG A 1 210 ? 4.421 7.524 -14.151 1.00 59.62 210 ARG A CA 1
ATOM 1748 C C . ARG A 1 210 ? 2.962 7.226 -13.836 1.00 59.62 210 ARG A C 1
ATOM 1750 O O . ARG A 1 210 ? 2.696 6.296 -13.082 1.00 59.62 210 ARG A O 1
ATOM 1757 N N . ARG A 1 211 ? 2.065 8.107 -14.278 1.00 54.78 211 ARG A N 1
ATOM 1758 C CA . ARG A 1 211 ? 0.623 8.032 -14.022 1.00 54.78 211 ARG A CA 1
ATOM 1759 C C . ARG A 1 211 ? -0.053 7.165 -15.067 1.00 54.78 211 ARG A C 1
ATOM 1761 O O . ARG A 1 211 ? -0.985 6.442 -14.662 1.00 54.78 211 ARG A O 1
#

Radius of gyration: 25.9 Å; chains: 1; bounding box: 54×45×70 Å

pLDDT: mean 85.75, std 13.34, range [40.44, 98.0]

Secondary structure (DSSP, 8-state):
-HHHHHHHHHHHHHH-HHHHHHHTHHHHHHHHHHHHHTTSS-GGGHHHHHHHHHHHIIIIIHHHHHHH--SSS-HHHHHHHHHHHHHHHHHHHHHHS-----HHHHHHHHHS---HHHHHHHHHHHHHHHHHHHTSTTHHHHHHHHHHHTTPPPPHHHHTTT-STTTHHHHHHHHHHTT-TT--HHHHHHHHHHHHHHHHT----THHHH-

Foldseek 3Di:
DVVVVLVVLLVCLQPPVVVNCVVCLVLLLVLLVVCCVVVLDPPVCSVVLSVQLSVCCVPPNSVVCNVPVPPPDRPSVVVSVSSNVSSVVVSVVVVPPPPPCDPVVVVVVVVPPDDPVRVVVVVVVVVVVLVVLVPDPPSLLVVVLVCLVVLPDDDPVSCPVLDDPQQVVLSVVLNVPSNDPPDDSVVNLQSSQVSVCSVVVHDDDSVVSVD